Protein AF-A0A2H6GVL9-F1 (afdb_monomer_lite)

Secondary structure (DSSP, 8-state):
-HHHHHS--SEEEEEETT-HHHHHHHHHHHHHHT--EEEE-SS---HHHHHHHHHHT--EEEE-S-S--HHHHHHHHHHSEEEE-------TTHHHHHHHHHHHHHHHHHHHHHHHHHS-PPEEEGGGS-HHHHHHHHHHHHTTSEEEHHHHHHHH---HHHHHHHHHHHHHTTSEEEEEETTEEEEEE-SEEE------

Sequence (200 aa):
MAIELYGSSRRVVIVGGDDTEGLLNSQMAALQTDSPILLIKEDEIPGSVREALDRLGVREVILVPSKISDSVKDELRSLYSVEEFPVFSEGKGLFDLRILDIALGLLLGVLLSLVLRRERREKVPMNVLTSDEERVVRSIIDGGGEVGQDELYGLTGFSRPKISRLVAELVERDLIEKTQFKRTFKLKIKKEFISDGWKG

Foldseek 3Di:
DQCVVQVADQEAEEEAPPFPVLVVLSVVVCVVRVHYYDHAHQEDRDPVNVVVCVRNVYAEYAYEDYNHDVVVVVVCVVRHHYDYDDDPPVDPPPVVVVVVVVVVVVVVVVVVVVVVVVPPFAEDELVVDDPLLSQLCVLCVVVVQKDWLVVSCVRRVDDSVVSVVSLVVCVVVVQWDWDDDDPGIMIGGRHHYDHDPDPD

Radius of gyration: 42.56 Å; chains: 1; bounding box: 71×43×102 Å

Structure (mmCIF, N/CA/C/O backbone):
data_AF-A0A2H6GVL9-F1
#
_entry.id   AF-A0A2H6GVL9-F1
#
loop_
_atom_site.group_PDB
_atom_site.id
_atom_site.type_symbol
_atom_site.label_atom_id
_atom_site.label_alt_id
_atom_site.label_comp_id
_atom_site.label_asym_id
_atom_site.label_entity_id
_atom_site.label_seq_id
_atom_site.pdbx_PDB_ins_code
_atom_site.Cartn_x
_atom_site.Cartn_y
_atom_site.Cartn_z
_atom_site.occupancy
_atom_site.B_iso_or_equiv
_atom_site.auth_seq_id
_atom_site.auth_comp_id
_atom_site.auth_asym_id
_atom_site.auth_atom_id
_atom_site.pdbx_PDB_model_num
ATOM 1 N N . MET A 1 1 ? 32.359 -10.369 -40.207 1.00 54.28 1 MET A N 1
ATOM 2 C CA . MET A 1 1 ? 31.186 -10.551 -39.322 1.00 54.28 1 MET A CA 1
ATOM 3 C C . MET A 1 1 ? 29.888 -9.935 -39.855 1.00 54.28 1 MET A C 1
ATOM 5 O O . MET A 1 1 ? 29.037 -10.718 -40.230 1.00 54.28 1 MET A O 1
ATOM 9 N N . ALA A 1 2 ? 29.682 -8.611 -39.963 1.00 55.50 2 ALA A N 1
ATOM 10 C CA . ALA A 1 2 ? 28.377 -8.080 -40.431 1.00 55.50 2 ALA A CA 1
ATOM 11 C C . ALA A 1 2 ? 28.072 -8.367 -41.921 1.00 55.50 2 ALA A C 1
ATOM 13 O O . ALA A 1 2 ? 27.001 -8.859 -42.262 1.00 55.50 2 ALA A O 1
ATOM 14 N N . ILE A 1 3 ? 29.045 -8.126 -42.805 1.00 58.94 3 ILE A N 1
ATOM 15 C CA . ILE A 1 3 ? 28.902 -8.348 -44.257 1.00 58.94 3 ILE A CA 1
ATOM 16 C C . ILE A 1 3 ? 28.758 -9.844 -44.594 1.00 58.94 3 ILE A C 1
ATOM 18 O O . ILE A 1 3 ? 28.054 -10.205 -45.529 1.00 58.94 3 ILE A O 1
ATOM 22 N N . GLU A 1 4 ? 29.382 -10.719 -43.801 1.00 57.16 4 GLU A N 1
ATOM 23 C CA . GLU A 1 4 ? 29.322 -12.179 -43.981 1.00 57.16 4 GLU A CA 1
ATOM 24 C C . GLU A 1 4 ? 27.977 -12.785 -43.563 1.00 57.16 4 GLU A C 1
ATOM 26 O O . GLU A 1 4 ? 27.617 -13.843 -44.065 1.00 57.16 4 GLU A O 1
ATOM 31 N N . LEU A 1 5 ? 27.241 -12.127 -42.659 1.00 60.78 5 LEU A N 1
ATOM 32 C CA . LEU A 1 5 ? 25.948 -12.606 -42.165 1.00 60.78 5 LEU A CA 1
ATOM 33 C C . LEU A 1 5 ? 24.762 -12.074 -42.981 1.00 60.78 5 LEU A C 1
ATOM 35 O O . LEU A 1 5 ? 23.786 -12.797 -43.144 1.00 60.78 5 LEU A O 1
ATOM 39 N N . TYR A 1 6 ? 24.845 -10.844 -43.503 1.00 59.09 6 TYR A N 1
ATOM 40 C CA . TYR A 1 6 ? 23.697 -10.175 -44.134 1.00 59.09 6 TYR A CA 1
ATOM 41 C C . TYR A 1 6 ? 23.808 -10.000 -45.657 1.00 59.09 6 TYR A C 1
ATOM 43 O O . TYR A 1 6 ? 22.784 -9.827 -46.309 1.00 59.09 6 TYR A O 1
ATOM 51 N N . GLY A 1 7 ? 25.005 -10.066 -46.258 1.00 60.50 7 GLY A N 1
ATOM 52 C CA . GLY A 1 7 ? 25.212 -9.905 -47.707 1.00 60.50 7 GLY A CA 1
ATOM 53 C C . GLY A 1 7 ? 24.929 -8.485 -48.227 1.00 60.50 7 GLY A C 1
ATOM 54 O O . GLY A 1 7 ? 25.851 -7.792 -48.645 1.00 60.50 7 GLY A O 1
ATOM 55 N N . SER A 1 8 ? 23.674 -8.037 -48.161 1.00 70.06 8 SER A N 1
ATOM 56 C CA . SER A 1 8 ? 23.202 -6.680 -48.461 1.00 70.06 8 SER A CA 1
ATOM 57 C C . SER A 1 8 ? 22.079 -6.302 -47.495 1.00 70.06 8 SER A C 1
ATOM 59 O O . SER A 1 8 ? 21.172 -7.107 -47.287 1.00 70.06 8 SER A O 1
ATOM 61 N N . SER A 1 9 ? 22.085 -5.081 -46.958 1.00 78.25 9 SER A N 1
ATOM 62 C CA . SER A 1 9 ? 21.006 -4.601 -46.089 1.00 78.25 9 SER A CA 1
ATOM 63 C C . SER A 1 9 ? 20.676 -3.146 -46.381 1.00 78.25 9 SER A C 1
ATOM 65 O O . SER A 1 9 ? 21.536 -2.271 -46.319 1.00 78.25 9 SER A O 1
ATOM 67 N N . ARG A 1 10 ? 19.395 -2.875 -46.646 1.00 84.88 10 ARG A N 1
ATOM 68 C CA . ARG A 1 10 ? 18.887 -1.512 -46.862 1.00 84.88 10 ARG A CA 1
ATOM 69 C C . ARG A 1 10 ? 18.994 -0.649 -45.598 1.00 84.88 10 ARG A C 1
ATOM 71 O O . ARG A 1 10 ? 19.147 0.569 -45.713 1.00 84.88 10 ARG A O 1
ATOM 78 N N . ARG A 1 11 ? 18.894 -1.286 -44.426 1.00 91.19 11 ARG A N 1
ATOM 79 C CA . ARG A 1 11 ? 18.895 -0.663 -43.098 1.00 91.19 11 ARG A CA 1
ATOM 80 C C . ARG A 1 11 ? 20.092 -1.116 -42.279 1.00 91.19 11 ARG A C 1
ATOM 82 O O . ARG A 1 11 ? 20.539 -2.255 -42.406 1.00 91.19 11 ARG A O 1
ATOM 89 N N . VAL A 1 12 ? 20.594 -0.239 -41.423 1.00 93.81 12 VAL A N 1
ATOM 90 C CA . VAL A 1 12 ? 21.681 -0.557 -40.496 1.00 93.81 12 VAL A CA 1
ATOM 91 C C . VAL A 1 12 ? 21.438 0.108 -39.154 1.00 93.81 12 VAL A C 1
ATOM 93 O O . VAL A 1 12 ? 20.951 1.234 -39.101 1.00 93.81 12 VAL A O 1
ATOM 96 N N . VAL A 1 13 ? 21.795 -0.580 -38.078 1.00 94.38 13 VAL A N 1
ATOM 97 C CA . VAL A 1 13 ? 21.774 -0.026 -36.727 1.00 94.38 13 VAL A CA 1
ATOM 98 C C . VAL A 1 13 ? 23.158 0.526 -36.411 1.00 94.38 13 VAL A C 1
ATOM 100 O O . VAL A 1 13 ? 24.149 -0.198 -36.511 1.00 94.38 13 VAL A O 1
ATOM 103 N N . ILE A 1 14 ? 23.238 1.802 -36.038 1.00 94.56 14 ILE A N 1
ATOM 104 C CA . ILE A 1 14 ? 24.491 2.462 -35.658 1.00 94.56 14 ILE A CA 1
ATOM 105 C C . ILE A 1 14 ? 24.462 2.807 -34.175 1.00 94.56 14 ILE A C 1
ATOM 107 O O . ILE A 1 14 ? 23.474 3.335 -33.659 1.00 94.56 14 ILE A O 1
ATOM 111 N N . VAL A 1 15 ? 25.576 2.519 -33.506 1.00 94.38 15 VAL A N 1
ATOM 112 C CA . VAL A 1 15 ? 25.780 2.799 -32.086 1.00 94.38 15 VAL A CA 1
ATOM 113 C C . VAL A 1 15 ? 27.243 3.155 -31.810 1.00 94.38 15 VAL A C 1
ATOM 115 O O . VAL A 1 15 ? 28.150 2.680 -32.501 1.00 94.38 15 VAL A O 1
ATOM 118 N N . GLY A 1 16 ? 27.482 4.000 -30.807 1.00 93.62 16 GLY A N 1
ATOM 119 C CA . GLY A 1 16 ? 28.827 4.278 -30.306 1.00 93.62 16 GLY A CA 1
ATOM 120 C C . GLY A 1 16 ? 29.463 3.024 -29.697 1.00 93.62 16 GLY A C 1
ATOM 121 O O . GLY A 1 16 ? 28.879 2.386 -28.826 1.00 93.62 16 GLY A O 1
ATOM 122 N N . GLY A 1 17 ? 30.667 2.664 -30.145 1.00 89.06 17 GLY A N 1
ATOM 123 C CA . GLY A 1 17 ? 31.373 1.454 -29.709 1.00 89.06 17 GLY A CA 1
ATOM 124 C C . GLY A 1 17 ? 31.781 1.457 -28.232 1.00 89.06 17 GLY A C 1
ATOM 125 O O . GLY A 1 17 ? 31.928 0.387 -27.647 1.00 89.06 17 GLY A O 1
ATOM 126 N N . ASP A 1 18 ? 31.907 2.642 -27.630 1.00 87.62 18 ASP A N 1
ATOM 127 C CA . ASP A 1 18 ? 32.292 2.829 -26.225 1.00 87.62 18 ASP A CA 1
ATOM 128 C C . ASP A 1 18 ? 31.082 2.955 -25.275 1.00 87.62 18 ASP A C 1
ATOM 130 O O . ASP A 1 18 ? 31.251 3.161 -24.069 1.00 87.62 18 ASP A O 1
ATOM 134 N N . ASP A 1 19 ? 29.852 2.837 -25.791 1.00 88.69 19 ASP A N 1
ATOM 135 C CA . ASP A 1 19 ? 28.624 2.938 -25.004 1.00 88.69 19 ASP A CA 1
ATOM 136 C C . ASP A 1 19 ? 27.934 1.579 -24.821 1.00 88.69 19 ASP A C 1
ATOM 138 O O . ASP A 1 19 ? 27.268 1.050 -25.714 1.00 88.69 19 ASP A O 1
ATOM 142 N N . THR A 1 20 ? 28.078 1.010 -23.624 1.00 86.75 20 THR A N 1
ATOM 143 C CA . THR A 1 20 ? 27.531 -0.307 -23.279 1.00 86.75 20 THR A CA 1
ATOM 144 C C . THR A 1 20 ? 26.004 -0.329 -23.229 1.00 86.75 20 THR A C 1
ATOM 146 O O . THR A 1 20 ? 25.404 -1.334 -23.616 1.00 86.75 20 THR A O 1
ATOM 149 N N . GLU A 1 21 ? 25.368 0.757 -22.781 1.00 86.81 21 GLU A N 1
ATOM 150 C CA . GLU A 1 21 ? 23.906 0.870 -22.717 1.00 86.81 21 GLU A CA 1
ATOM 151 C C . GLU A 1 21 ? 23.324 0.989 -24.128 1.00 86.81 21 GLU A C 1
ATOM 153 O O . GLU A 1 21 ? 22.427 0.227 -24.504 1.00 86.81 21 GLU A O 1
ATOM 158 N N . GLY A 1 22 ? 23.912 1.865 -24.947 1.00 89.00 22 GLY A N 1
ATOM 159 C CA . GLY A 1 22 ? 23.609 1.964 -26.368 1.00 89.00 22 GLY A CA 1
ATOM 160 C C . GLY A 1 22 ? 23.757 0.620 -27.079 1.00 89.00 22 GLY A C 1
ATOM 161 O O . GLY A 1 22 ? 22.866 0.217 -27.828 1.00 89.00 22 GLY A O 1
ATOM 162 N N . LEU A 1 23 ? 24.842 -0.124 -26.831 1.00 90.25 23 LEU A N 1
ATOM 163 C CA . LEU A 1 23 ? 25.076 -1.416 -27.482 1.00 90.25 23 LEU A CA 1
ATOM 164 C C . LEU A 1 23 ? 24.000 -2.449 -27.118 1.00 90.25 23 LEU A C 1
ATOM 166 O O . LEU A 1 23 ? 23.546 -3.196 -27.989 1.00 90.25 23 LEU A O 1
ATOM 170 N N . LEU A 1 24 ? 23.553 -2.490 -25.862 1.00 89.25 24 LEU A N 1
ATOM 171 C CA . LEU A 1 24 ? 22.464 -3.377 -25.449 1.00 89.25 24 LEU A CA 1
ATOM 172 C C . LEU A 1 24 ? 21.151 -3.022 -26.161 1.00 89.25 24 LEU A C 1
ATOM 174 O O . LEU A 1 24 ? 20.499 -3.900 -26.727 1.00 89.25 24 LEU A O 1
ATOM 178 N N . ASN A 1 25 ? 20.811 -1.734 -26.213 1.00 88.62 25 ASN A N 1
ATOM 179 C CA . ASN A 1 25 ? 19.628 -1.254 -26.929 1.00 88.62 25 ASN A CA 1
ATOM 180 C C . ASN A 1 25 ? 19.720 -1.537 -28.439 1.00 88.62 25 ASN A C 1
ATOM 182 O O . ASN A 1 25 ? 18.726 -1.895 -29.073 1.00 88.62 25 ASN A O 1
ATOM 186 N N . SER A 1 26 ? 20.926 -1.466 -29.010 1.00 91.12 26 SER A N 1
ATOM 187 C CA . SER A 1 26 ? 21.166 -1.736 -30.429 1.00 91.12 26 SER A CA 1
ATOM 188 C C . SER A 1 26 ? 20.911 -3.188 -30.824 1.00 91.12 26 SER A C 1
ATOM 190 O O . SER A 1 26 ? 20.450 -3.443 -31.933 1.00 91.12 26 SER A O 1
ATOM 192 N N . GLN A 1 27 ? 21.120 -4.139 -29.908 1.00 90.00 27 GLN A N 1
ATOM 193 C CA . GLN A 1 27 ? 20.788 -5.545 -30.147 1.00 90.00 27 GLN A CA 1
ATOM 194 C C . GLN A 1 27 ? 19.281 -5.730 -30.319 1.00 90.00 27 GLN A C 1
ATOM 196 O O . GLN A 1 27 ? 18.847 -6.422 -31.237 1.00 90.00 27 GLN A O 1
ATOM 201 N N . MET A 1 28 ? 18.477 -5.069 -29.482 1.00 88.88 28 MET A N 1
ATOM 202 C CA . MET A 1 28 ? 17.021 -5.099 -29.617 1.00 88.88 28 MET A CA 1
ATOM 203 C C . MET A 1 28 ? 16.575 -4.468 -30.941 1.00 88.88 28 MET A C 1
ATOM 205 O O . MET A 1 28 ? 15.779 -5.073 -31.659 1.00 88.88 28 MET A O 1
ATOM 209 N N . ALA A 1 29 ? 17.129 -3.305 -31.299 1.00 89.19 29 ALA A N 1
ATOM 210 C CA . ALA A 1 29 ? 16.833 -2.634 -32.564 1.00 89.19 29 ALA A CA 1
ATOM 211 C C . ALA A 1 29 ? 17.181 -3.509 -33.779 1.00 89.19 29 ALA A C 1
ATOM 213 O O . ALA A 1 29 ? 16.377 -3.647 -34.701 1.00 89.19 29 ALA A O 1
ATOM 214 N N . ALA A 1 30 ? 18.350 -4.151 -33.758 1.00 91.25 30 ALA A N 1
ATOM 215 C CA . ALA A 1 30 ? 18.815 -5.034 -34.821 1.00 91.25 30 ALA A CA 1
ATOM 216 C C . ALA A 1 30 ? 17.914 -6.257 -34.996 1.00 91.25 30 ALA A C 1
ATOM 218 O O . ALA A 1 30 ? 17.553 -6.587 -36.121 1.00 91.25 30 ALA A O 1
ATOM 219 N N . LEU A 1 31 ? 17.492 -6.885 -33.893 1.00 88.62 31 LEU A N 1
ATOM 220 C CA . LEU A 1 31 ? 16.565 -8.018 -33.923 1.00 88.62 31 LEU A CA 1
ATOM 221 C C . LEU A 1 31 ? 15.179 -7.622 -34.447 1.00 88.62 31 LEU A C 1
ATOM 223 O O . LEU A 1 31 ? 14.573 -8.372 -35.205 1.00 88.62 31 LEU A O 1
ATOM 227 N N . GLN A 1 32 ? 14.670 -6.450 -34.058 1.00 87.88 32 GLN A N 1
ATOM 228 C CA . GLN A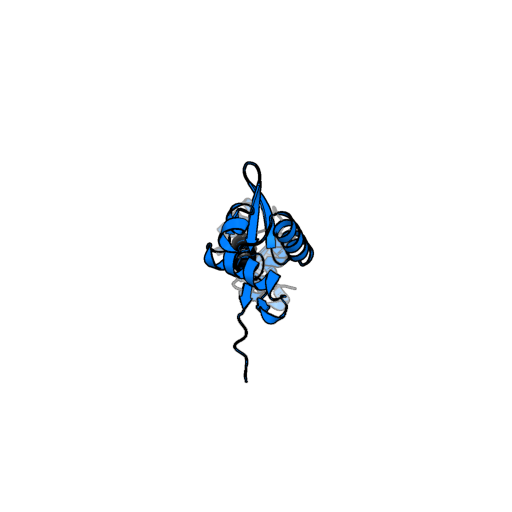 1 32 ? 13.352 -5.975 -34.497 1.00 87.88 32 GLN A CA 1
ATOM 229 C C . GLN A 1 32 ? 13.323 -5.574 -35.971 1.00 87.88 32 GLN A C 1
ATOM 231 O O . GLN A 1 32 ? 12.292 -5.698 -36.631 1.00 87.88 32 GLN A O 1
ATOM 236 N N . THR A 1 33 ? 14.440 -5.059 -36.480 1.00 87.62 33 THR A N 1
ATOM 237 C CA . THR A 1 33 ? 14.524 -4.507 -37.837 1.00 87.62 33 THR A CA 1
ATOM 238 C C . THR A 1 33 ? 15.270 -5.403 -38.817 1.00 87.62 33 THR A C 1
ATOM 240 O O . THR A 1 33 ? 15.393 -5.029 -39.987 1.00 87.62 33 THR A O 1
ATOM 243 N N . ASP A 1 34 ? 15.722 -6.573 -38.356 1.00 89.06 34 ASP A N 1
ATOM 244 C CA . ASP A 1 34 ? 16.532 -7.539 -39.104 1.00 89.06 34 ASP A CA 1
ATOM 245 C C . ASP A 1 34 ? 17.701 -6.851 -39.822 1.00 89.06 34 ASP A C 1
ATOM 247 O O . ASP A 1 34 ? 17.834 -6.877 -41.044 1.00 89.06 34 ASP A O 1
ATOM 251 N N . SER A 1 35 ? 18.475 -6.082 -39.054 1.00 90.62 35 SER A N 1
ATOM 252 C CA . SER A 1 35 ? 19.488 -5.167 -39.585 1.00 90.62 35 SER A CA 1
ATOM 253 C C . SER A 1 35 ?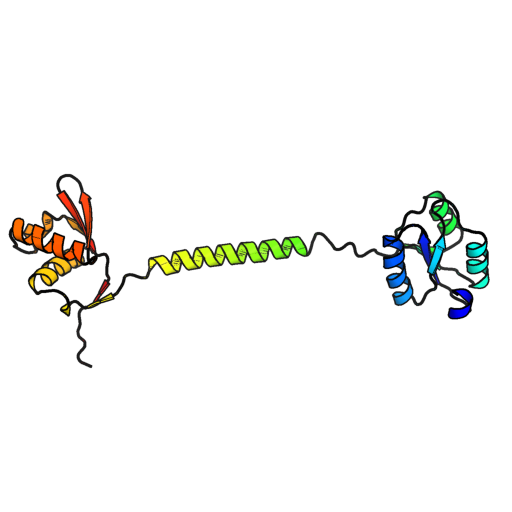 20.844 -5.369 -38.902 1.00 90.62 35 SER A C 1
ATOM 255 O O . SER A 1 35 ? 20.896 -5.577 -37.688 1.00 90.62 35 SER A O 1
ATOM 257 N N . PRO A 1 36 ? 21.966 -5.278 -39.642 1.00 92.12 36 PRO A N 1
ATOM 258 C CA . PRO A 1 36 ? 23.300 -5.373 -39.063 1.00 92.12 36 PRO A CA 1
ATOM 259 C C . PRO A 1 36 ? 23.587 -4.213 -38.104 1.00 92.12 36 PRO A C 1
ATOM 261 O O . PRO A 1 36 ? 23.106 -3.098 -38.300 1.00 92.12 36 PRO A O 1
ATOM 264 N N . ILE A 1 37 ? 24.429 -4.474 -37.100 1.00 92.62 37 ILE A N 1
ATOM 265 C CA . ILE A 1 37 ? 24.936 -3.460 -36.167 1.00 92.62 37 ILE A CA 1
ATOM 266 C C . ILE A 1 37 ? 26.328 -3.023 -36.623 1.00 92.62 37 ILE A C 1
ATOM 268 O O . ILE A 1 37 ? 27.205 -3.868 -36.831 1.00 92.62 37 ILE A O 1
ATOM 272 N N . LEU A 1 38 ? 26.543 -1.714 -36.745 1.00 93.56 38 LEU A N 1
ATOM 273 C CA . LEU A 1 38 ? 27.850 -1.108 -36.980 1.00 93.56 38 LEU A CA 1
ATOM 274 C C . LEU A 1 38 ? 28.233 -0.200 -35.810 1.00 93.56 38 LEU A C 1
ATOM 276 O O . LEU 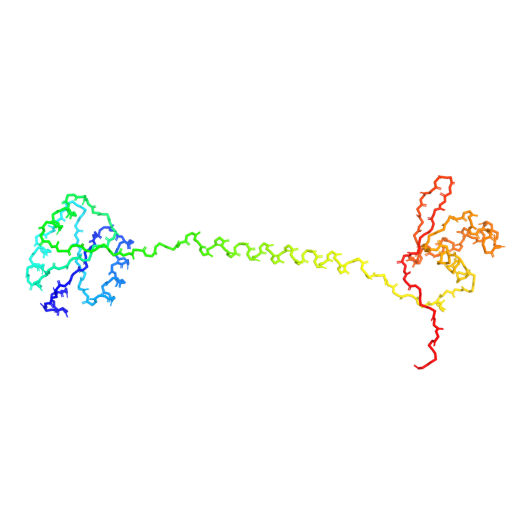A 1 38 ? 27.426 0.585 -35.313 1.00 93.56 38 LEU A O 1
ATOM 280 N N . LEU A 1 39 ? 29.492 -0.316 -35.391 1.00 93.31 39 LEU A N 1
ATOM 281 C CA . LEU A 1 39 ? 30.054 0.438 -34.275 1.00 93.31 39 LEU A CA 1
ATOM 282 C C . LEU A 1 39 ? 30.860 1.619 -34.805 1.00 93.31 39 LEU A C 1
ATOM 284 O O . LEU A 1 39 ? 31.784 1.426 -35.596 1.00 93.31 39 LEU A O 1
ATOM 288 N N . ILE A 1 40 ? 30.537 2.822 -34.345 1.00 94.44 40 ILE A N 1
ATOM 289 C CA . ILE A 1 40 ? 31.290 4.047 -34.649 1.00 94.44 40 ILE A CA 1
ATOM 290 C C . ILE A 1 40 ? 31.971 4.588 -33.394 1.00 94.44 40 ILE A C 1
ATOM 292 O O . ILE A 1 40 ? 31.681 4.140 -32.287 1.00 94.44 40 ILE A O 1
ATOM 296 N N . LYS A 1 41 ? 32.895 5.534 -33.555 1.00 92.50 41 LYS A N 1
ATOM 297 C CA . LYS A 1 41 ? 33.467 6.258 -32.416 1.00 92.50 41 LYS A CA 1
ATOM 298 C C . LYS A 1 41 ? 32.623 7.493 -32.111 1.00 92.50 41 LYS A C 1
ATOM 300 O O . LYS A 1 41 ? 31.797 7.894 -32.927 1.00 92.50 41 LYS A O 1
ATOM 305 N N . GLU A 1 42 ? 32.863 8.097 -30.952 1.00 91.75 42 GLU A N 1
ATOM 306 C CA . GLU A 1 42 ? 32.158 9.306 -30.513 1.00 91.75 42 GLU A CA 1
ATOM 307 C C . GLU A 1 42 ? 32.288 10.453 -31.533 1.00 91.75 42 GLU A C 1
ATOM 309 O O . GLU A 1 42 ? 31.286 11.060 -31.909 1.00 91.75 42 GLU A O 1
ATOM 314 N N . ASP A 1 43 ? 33.497 10.680 -32.053 1.00 91.56 43 ASP A N 1
ATOM 315 C CA . ASP A 1 43 ? 33.815 11.836 -32.908 1.00 91.56 43 ASP A CA 1
ATOM 316 C C . ASP A 1 43 ? 34.072 11.491 -34.383 1.00 91.56 43 ASP A C 1
ATOM 318 O O . ASP A 1 43 ? 34.274 12.387 -35.202 1.00 91.56 43 ASP A O 1
ATOM 322 N N . GLU A 1 44 ? 34.080 10.207 -34.756 1.00 91.38 44 GLU A N 1
ATOM 323 C CA . GLU A 1 44 ? 34.340 9.804 -36.140 1.00 91.38 44 GLU A CA 1
ATOM 324 C C . GLU A 1 44 ? 33.641 8.503 -36.545 1.00 91.38 44 GLU A C 1
ATOM 326 O O . GLU A 1 44 ? 33.522 7.545 -35.776 1.00 91.38 44 GLU A O 1
ATOM 331 N N . ILE A 1 45 ? 33.267 8.428 -37.824 1.00 92.19 45 ILE A N 1
ATOM 332 C CA . ILE A 1 45 ? 32.907 7.174 -38.487 1.00 92.19 45 ILE A CA 1
ATOM 333 C C . ILE A 1 45 ? 34.212 6.526 -38.983 1.00 92.19 45 ILE A C 1
ATOM 335 O O . ILE A 1 45 ? 34.892 7.115 -39.826 1.00 92.19 45 ILE A O 1
ATOM 339 N N . PRO A 1 46 ? 34.610 5.331 -38.513 1.00 93.69 46 PRO A N 1
ATOM 340 C CA . PRO A 1 46 ? 35.816 4.671 -39.008 1.00 93.69 46 PRO A CA 1
ATOM 341 C C . PRO A 1 46 ? 35.734 4.354 -40.510 1.00 93.69 46 PRO A C 1
ATOM 343 O O . PRO A 1 46 ? 34.665 4.037 -41.034 1.00 93.69 46 PRO A O 1
ATOM 346 N N . GLY A 1 47 ? 36.870 4.374 -41.216 1.00 91.38 47 GLY A N 1
ATOM 347 C CA . GLY A 1 47 ? 36.917 4.057 -42.654 1.00 91.38 47 GLY A CA 1
ATOM 348 C C . GLY A 1 47 ? 36.351 2.671 -42.997 1.00 91.38 47 GLY A C 1
ATOM 349 O O . GLY A 1 47 ? 35.649 2.524 -43.993 1.00 91.38 47 GLY A O 1
ATOM 350 N N . SER A 1 48 ? 36.557 1.687 -42.117 1.00 89.62 48 SER A N 1
ATOM 351 C CA . SER A 1 48 ? 35.984 0.339 -42.241 1.00 89.62 48 SER A CA 1
ATOM 352 C C . SER A 1 48 ? 34.454 0.322 -42.180 1.00 89.62 48 SER A C 1
ATOM 354 O O . SER A 1 48 ? 33.819 -0.493 -42.845 1.00 89.62 48 SER A O 1
ATOM 356 N N . VAL A 1 49 ? 33.849 1.228 -41.408 1.00 91.88 49 VAL A N 1
ATOM 357 C CA . VAL A 1 49 ? 32.391 1.373 -41.320 1.00 91.88 49 VAL A CA 1
ATOM 358 C C . VAL A 1 49 ? 31.853 2.029 -42.584 1.00 91.88 49 VAL A C 1
ATOM 360 O O . VAL A 1 49 ? 30.848 1.566 -43.111 1.00 91.88 49 VAL A O 1
ATOM 363 N N . ARG A 1 50 ? 32.541 3.044 -43.126 1.00 90.88 50 ARG A N 1
ATOM 364 C CA . ARG A 1 50 ? 32.154 3.664 -44.406 1.00 90.88 50 ARG A CA 1
ATOM 365 C C . ARG A 1 50 ? 32.163 2.656 -45.553 1.00 90.88 50 ARG A C 1
ATOM 367 O O . ARG A 1 50 ? 31.200 2.591 -46.308 1.00 90.88 50 ARG A O 1
ATOM 374 N N . GLU A 1 51 ? 33.207 1.833 -45.638 1.00 90.50 51 GLU A N 1
ATOM 375 C CA . GLU A 1 51 ? 33.274 0.749 -46.625 1.00 90.50 51 GLU A CA 1
ATOM 376 C C . GLU A 1 51 ? 32.133 -0.261 -46.424 1.00 90.50 51 GLU A C 1
ATOM 378 O O . GLU A 1 51 ? 31.509 -0.699 -47.387 1.00 90.50 51 GLU A O 1
ATOM 383 N N . ALA A 1 52 ? 31.816 -0.609 -45.173 1.00 88.75 52 ALA A N 1
ATOM 384 C CA . ALA A 1 52 ? 30.708 -1.509 -44.877 1.00 88.75 52 ALA A CA 1
ATOM 385 C C . ALA A 1 52 ? 29.347 -0.922 -45.286 1.00 88.75 52 ALA A C 1
ATOM 387 O O . ALA A 1 52 ? 28.533 -1.651 -45.845 1.00 88.75 52 ALA A O 1
ATOM 388 N N . LEU A 1 53 ? 29.105 0.372 -45.049 1.00 90.44 53 LEU A N 1
ATOM 389 C CA . LEU A 1 53 ? 27.872 1.060 -45.452 1.00 90.44 53 LEU A CA 1
ATOM 390 C C . LEU A 1 53 ? 27.681 1.038 -46.975 1.00 90.44 53 LEU A C 1
ATOM 392 O O . LEU A 1 53 ? 26.590 0.712 -47.448 1.00 90.44 53 LEU A O 1
ATOM 396 N N . ASP A 1 54 ? 28.750 1.318 -47.724 1.00 88.88 54 ASP A N 1
ATOM 397 C CA . ASP A 1 54 ? 28.745 1.295 -49.189 1.00 88.88 54 ASP A CA 1
ATOM 398 C C . ASP A 1 54 ? 28.499 -0.123 -49.725 1.00 88.88 54 ASP A C 1
ATOM 400 O O . ASP A 1 54 ? 27.571 -0.360 -50.500 1.00 88.88 54 ASP A O 1
ATOM 404 N N . ARG A 1 55 ? 29.246 -1.112 -49.215 1.00 88.25 55 ARG A N 1
ATOM 405 C CA . ARG A 1 55 ? 29.112 -2.520 -49.623 1.00 88.25 55 ARG A CA 1
ATOM 406 C C . ARG A 1 55 ? 27.746 -3.119 -49.304 1.00 88.25 55 ARG A C 1
ATOM 408 O O . ARG A 1 55 ? 27.282 -3.983 -50.043 1.00 88.25 55 ARG A O 1
ATOM 415 N N . LEU A 1 56 ? 27.119 -2.696 -48.208 1.00 87.75 56 LEU A N 1
ATOM 416 C CA . LEU A 1 56 ? 25.789 -3.158 -47.811 1.00 87.75 56 LEU A CA 1
ATOM 417 C C . LEU A 1 56 ? 24.662 -2.472 -48.599 1.00 87.75 56 LEU A C 1
ATOM 419 O O . LEU A 1 56 ? 23.546 -2.995 -48.601 1.00 87.75 56 LEU A O 1
ATOM 423 N N . GLY A 1 57 ? 24.938 -1.352 -49.281 1.00 87.69 57 GLY A N 1
ATOM 424 C CA . GLY A 1 57 ? 23.944 -0.589 -50.039 1.00 87.69 57 GLY A CA 1
ATOM 425 C C . GLY A 1 57 ? 22.919 0.122 -49.150 1.00 87.69 57 GLY A C 1
ATOM 426 O O . GLY A 1 57 ? 21.734 0.189 -49.497 1.00 87.69 57 GLY A O 1
ATOM 427 N N . VAL A 1 58 ? 23.361 0.612 -47.990 1.00 91.31 58 VAL A N 1
ATOM 428 C CA . VAL A 1 58 ? 22.500 1.217 -46.965 1.00 91.31 58 VAL A CA 1
ATOM 429 C C . VAL A 1 58 ? 21.835 2.495 -47.482 1.00 91.31 58 VAL A C 1
ATOM 431 O O . VAL A 1 58 ? 22.465 3.335 -48.118 1.00 91.31 58 VAL A O 1
ATOM 434 N N . ARG A 1 59 ? 20.546 2.666 -47.173 1.00 89.06 59 ARG A N 1
ATOM 435 C CA . ARG A 1 59 ? 19.782 3.904 -47.438 1.00 89.06 59 ARG A CA 1
ATOM 436 C C . ARG A 1 59 ? 19.200 4.528 -46.175 1.00 89.06 59 ARG A C 1
ATOM 438 O O . ARG A 1 59 ? 18.898 5.719 -46.150 1.00 89.06 59 ARG A O 1
ATOM 445 N N . GLU A 1 60 ? 19.027 3.706 -45.152 1.00 92.50 60 GLU A N 1
ATOM 446 C CA . GLU A 1 60 ? 18.341 4.040 -43.914 1.00 92.50 60 GLU A CA 1
ATOM 447 C C . GLU A 1 60 ? 19.228 3.643 -42.732 1.00 92.50 60 GLU A C 1
ATOM 449 O O . GLU A 1 60 ? 19.761 2.532 -42.677 1.00 92.50 60 GLU A O 1
ATOM 454 N N . VAL A 1 61 ? 19.394 4.565 -41.792 1.00 94.38 61 VAL A N 1
ATOM 455 C CA . VAL A 1 61 ? 20.217 4.390 -40.597 1.00 94.38 61 VAL A CA 1
ATOM 456 C C . VAL A 1 61 ? 19.310 4.475 -39.382 1.00 94.38 61 VAL A C 1
ATOM 458 O O . VAL A 1 61 ? 18.636 5.477 -39.176 1.00 94.38 61 VAL A O 1
ATOM 461 N N . ILE A 1 62 ? 19.324 3.433 -38.562 1.00 93.75 62 ILE A N 1
ATOM 462 C CA . ILE A 1 62 ? 18.668 3.410 -37.261 1.00 93.75 62 ILE A CA 1
ATOM 463 C C . ILE A 1 62 ? 19.716 3.823 -36.234 1.00 93.75 62 ILE A C 1
ATOM 465 O O . ILE A 1 62 ? 20.636 3.062 -35.925 1.00 93.75 62 ILE A O 1
ATOM 469 N N . LEU A 1 63 ? 19.606 5.050 -35.738 1.00 93.38 63 LEU A N 1
ATOM 470 C CA . LEU A 1 63 ? 20.516 5.593 -34.744 1.00 93.38 63 LEU A CA 1
ATOM 471 C C . LEU A 1 63 ? 20.008 5.247 -33.348 1.00 93.38 63 LEU A C 1
ATOM 473 O O . LEU A 1 63 ? 18.938 5.688 -32.928 1.00 93.38 63 LEU A O 1
ATOM 477 N N . VAL A 1 64 ? 20.792 4.464 -32.615 1.00 91.69 64 VAL A N 1
ATOM 478 C CA . VAL A 1 64 ? 20.487 4.139 -31.222 1.00 91.69 64 VAL A CA 1
ATOM 479 C C . VAL A 1 64 ? 21.082 5.226 -30.331 1.00 91.69 64 VAL A C 1
ATOM 481 O O . VAL A 1 64 ? 22.262 5.559 -30.509 1.00 91.69 64 VAL A O 1
ATOM 484 N N . PRO A 1 65 ? 20.311 5.779 -29.372 1.00 86.88 65 PRO A N 1
ATOM 485 C CA . PRO A 1 65 ? 20.830 6.747 -28.416 1.00 86.88 65 PRO A CA 1
ATOM 486 C C . PRO A 1 65 ? 22.096 6.216 -27.750 1.00 86.88 65 PRO A C 1
ATOM 488 O O . PRO A 1 65 ? 22.071 5.186 -27.081 1.00 86.88 65 PRO A O 1
ATOM 491 N N . SER A 1 66 ? 23.209 6.897 -28.016 1.00 87.00 66 SER A N 1
ATOM 492 C CA . SER A 1 66 ? 24.530 6.533 -27.522 1.00 87.00 66 SER A CA 1
ATOM 493 C C . SER A 1 66 ? 25.482 7.728 -27.529 1.00 87.00 66 SER A C 1
ATOM 495 O O . SER A 1 66 ? 25.140 8.800 -28.041 1.00 87.00 66 SER A O 1
ATOM 497 N N . LYS A 1 67 ? 26.667 7.563 -26.929 1.00 86.62 67 LYS A N 1
ATOM 498 C CA . LYS A 1 67 ? 27.720 8.594 -26.867 1.00 86.62 67 LYS A CA 1
ATOM 499 C C . LYS A 1 67 ? 28.337 8.847 -28.246 1.00 86.62 67 LYS A C 1
ATOM 501 O O . LYS A 1 67 ? 29.361 8.272 -28.603 1.00 86.62 67 LYS A O 1
ATOM 506 N N . ILE A 1 68 ? 27.662 9.680 -29.029 1.00 89.75 68 ILE A N 1
ATOM 507 C CA . ILE A 1 68 ? 28.079 10.130 -30.356 1.00 89.75 68 ILE A CA 1
ATOM 508 C C . ILE A 1 68 ? 27.934 11.653 -30.401 1.00 89.75 68 ILE A C 1
ATOM 510 O O . ILE A 1 68 ? 26.893 12.195 -30.007 1.00 89.75 68 ILE A O 1
ATOM 514 N N . SER A 1 69 ? 28.971 12.327 -30.892 1.00 92.12 69 SER A N 1
ATOM 515 C CA . SER A 1 69 ? 29.006 13.771 -31.119 1.00 92.12 69 SER A CA 1
ATOM 516 C C . SER A 1 69 ? 27.963 14.217 -32.145 1.00 92.12 69 SER A C 1
ATOM 518 O O . SER A 1 69 ? 27.570 13.476 -33.051 1.00 92.12 69 SER A O 1
ATOM 520 N N . ASP A 1 70 ? 27.505 15.461 -32.029 1.00 91.31 70 ASP A N 1
ATOM 521 C CA . ASP A 1 70 ? 26.484 15.987 -32.937 1.00 91.31 70 ASP A CA 1
ATOM 522 C C . ASP A 1 70 ? 27.005 16.151 -34.374 1.00 91.31 70 ASP A C 1
ATOM 524 O O . ASP A 1 70 ? 26.253 15.930 -35.319 1.00 91.31 70 ASP A O 1
ATOM 528 N N . SER A 1 71 ? 28.309 16.394 -34.559 1.00 91.00 71 SER A N 1
ATOM 529 C CA . SER A 1 71 ? 28.945 16.434 -35.884 1.00 91.00 71 SER A CA 1
ATOM 530 C C . SER A 1 71 ? 28.798 15.117 -36.646 1.00 91.00 71 SER A C 1
ATOM 532 O O . SER A 1 71 ? 28.499 15.130 -37.839 1.00 91.00 71 SER A O 1
ATOM 534 N N . VAL A 1 72 ? 28.958 13.977 -35.969 1.00 92.19 72 VAL A N 1
ATOM 535 C CA . VAL A 1 72 ? 28.789 12.653 -36.589 1.00 92.19 72 VAL A CA 1
ATOM 536 C C . VAL A 1 72 ? 27.317 12.369 -36.894 1.00 92.19 72 VAL A C 1
ATOM 538 O O . VAL A 1 72 ? 26.999 11.803 -37.942 1.00 92.19 72 VAL A O 1
ATOM 541 N N . LYS A 1 73 ? 26.393 12.787 -36.019 1.00 91.38 73 LYS A N 1
ATOM 542 C CA . LYS A 1 73 ? 24.948 12.660 -36.282 1.00 91.38 73 LYS A CA 1
ATOM 543 C C . LYS A 1 73 ? 24.536 13.469 -37.507 1.00 91.38 73 LYS A C 1
ATOM 545 O O . LYS A 1 73 ? 23.756 12.980 -38.323 1.00 91.38 73 LYS A O 1
ATOM 550 N N . ASP A 1 74 ? 25.072 14.674 -37.650 1.00 92.75 74 ASP A N 1
ATOM 551 C CA . ASP A 1 74 ? 24.794 15.544 -38.788 1.00 92.75 74 ASP A CA 1
ATOM 552 C C . ASP A 1 74 ? 25.414 14.997 -40.086 1.00 92.75 74 ASP A C 1
ATOM 554 O O . ASP A 1 74 ? 24.744 15.001 -41.122 1.00 92.75 74 ASP A O 1
ATOM 558 N N . GLU A 1 75 ? 26.629 14.423 -40.034 1.00 92.25 75 GLU A N 1
ATOM 559 C CA . GLU A 1 75 ? 27.229 13.685 -41.162 1.00 92.25 75 GLU A CA 1
ATOM 560 C C . GLU A 1 75 ? 26.290 12.556 -41.623 1.00 92.25 75 GLU A C 1
ATOM 562 O O . GLU A 1 75 ? 25.936 12.488 -42.803 1.00 92.25 75 GLU A O 1
ATOM 567 N N . LEU A 1 76 ? 25.794 11.726 -40.696 1.00 91.19 76 LEU A N 1
ATOM 568 C CA . LEU A 1 76 ? 24.865 10.631 -41.004 1.00 91.19 76 LEU A CA 1
ATOM 569 C C . LEU A 1 76 ? 23.533 11.125 -41.585 1.00 91.19 76 LEU A C 1
ATOM 571 O O . LEU A 1 76 ? 23.053 10.552 -42.562 1.00 91.19 76 LEU A O 1
ATOM 575 N N . ARG A 1 77 ? 22.956 12.196 -41.028 1.00 92.50 77 ARG A N 1
ATOM 576 C CA . ARG A 1 77 ? 21.692 12.795 -41.501 1.00 92.50 77 ARG A CA 1
ATOM 577 C C . ARG A 1 77 ? 21.813 13.430 -42.886 1.00 92.50 77 ARG A C 1
ATOM 579 O O . ARG A 1 77 ? 20.818 13.514 -43.599 1.00 92.50 77 ARG A O 1
ATOM 586 N N . SER A 1 78 ? 23.009 13.880 -43.271 1.00 92.00 78 SER A N 1
ATOM 587 C CA . SER A 1 78 ? 23.250 14.456 -44.600 1.00 92.00 78 SER A CA 1
ATOM 588 C C . SER A 1 78 ? 23.336 13.399 -45.708 1.00 92.00 78 SER A C 1
ATOM 590 O O . SER A 1 78 ? 23.004 13.686 -46.859 1.00 92.00 78 SER A O 1
ATOM 592 N N . LEU A 1 79 ? 23.768 12.182 -45.361 1.00 88.25 79 LEU A N 1
ATOM 593 C CA . LEU A 1 79 ? 24.035 11.100 -46.311 1.00 88.25 79 LEU A CA 1
ATOM 594 C C . LEU A 1 79 ? 22.926 10.038 -46.351 1.00 88.25 79 LEU A C 1
ATOM 596 O O . LEU A 1 79 ? 22.729 9.405 -47.388 1.00 88.25 79 LEU A O 1
ATOM 600 N N . TYR A 1 80 ? 22.198 9.843 -45.248 1.00 92.44 80 TYR A N 1
ATOM 601 C CA . TYR A 1 80 ? 21.228 8.759 -45.078 1.00 92.44 80 TYR A CA 1
ATOM 602 C C . TYR A 1 80 ? 19.926 9.245 -44.434 1.00 92.44 80 TYR A C 1
ATOM 604 O O . TYR A 1 80 ? 19.889 10.254 -43.732 1.00 92.44 80 TYR A O 1
ATOM 612 N N . SER A 1 81 ? 18.846 8.481 -44.622 1.00 92.88 81 SER A N 1
ATOM 613 C CA . SER A 1 81 ? 17.612 8.687 -43.860 1.00 92.88 81 SER A CA 1
ATOM 614 C C . SER A 1 81 ? 17.798 8.135 -42.448 1.00 92.88 81 SER A C 1
ATOM 616 O O . SER A 1 81 ? 17.813 6.917 -42.268 1.00 92.88 81 SER A O 1
ATOM 618 N N . VAL A 1 82 ? 17.970 9.016 -41.461 1.00 92.50 82 VAL A N 1
ATOM 619 C CA . VAL A 1 82 ? 18.215 8.630 -40.064 1.00 92.50 82 VAL A CA 1
ATOM 620 C C . VAL A 1 82 ? 16.904 8.573 -39.277 1.00 92.50 82 VAL A C 1
ATOM 622 O O . VAL A 1 82 ? 16.183 9.565 -39.198 1.00 92.50 82 VAL A O 1
ATOM 625 N N . GLU A 1 83 ? 16.628 7.425 -38.665 1.00 91.81 83 GLU A N 1
ATOM 626 C CA . GLU A 1 83 ? 15.545 7.204 -37.705 1.00 91.81 83 GLU A CA 1
ATOM 627 C C . GLU A 1 83 ? 16.150 6.955 -36.318 1.00 91.81 83 GLU A C 1
ATOM 629 O O . GLU A 1 83 ? 17.055 6.136 -36.168 1.00 91.81 83 GLU A O 1
ATOM 634 N N . GLU A 1 84 ? 15.678 7.663 -35.292 1.00 89.69 84 GLU A N 1
ATOM 635 C CA . GLU A 1 84 ? 16.143 7.446 -33.918 1.00 89.69 84 GLU A CA 1
ATOM 636 C C . GLU A 1 84 ? 15.355 6.307 -33.265 1.00 89.69 84 GLU A C 1
ATOM 638 O O . GLU A 1 84 ? 14.123 6.316 -33.247 1.00 89.69 84 GLU A O 1
ATOM 643 N N . PHE A 1 85 ? 16.064 5.319 -32.715 1.00 87.06 85 PHE A N 1
ATOM 644 C CA . PHE A 1 85 ? 15.426 4.176 -32.072 1.00 87.06 85 PHE A CA 1
ATOM 645 C C . PHE A 1 85 ? 14.839 4.584 -30.710 1.00 87.06 85 PHE A C 1
ATOM 647 O O . PHE A 1 85 ? 15.577 5.107 -29.866 1.00 87.06 85 PHE A O 1
ATOM 654 N N . PRO A 1 86 ? 13.543 4.330 -30.446 1.00 80.75 86 PRO A N 1
ATOM 655 C CA . PRO A 1 86 ? 12.945 4.654 -29.162 1.00 80.75 86 PRO A CA 1
ATOM 656 C C . PRO A 1 86 ? 13.553 3.764 -28.076 1.00 80.75 86 PRO A C 1
ATOM 658 O O . PRO A 1 86 ? 13.288 2.564 -28.003 1.00 80.75 86 PRO A O 1
ATOM 661 N N . VAL A 1 87 ? 14.361 4.353 -27.197 1.00 71.50 87 VAL A N 1
ATOM 662 C CA . VAL A 1 87 ? 14.801 3.664 -25.983 1.00 71.50 87 VAL A CA 1
ATOM 663 C C . VAL A 1 87 ? 13.614 3.623 -25.035 1.00 71.50 87 VAL A C 1
ATOM 665 O O . VAL A 1 87 ? 13.141 4.660 -24.562 1.00 71.50 87 VAL A O 1
ATOM 668 N N . PHE A 1 88 ? 13.132 2.416 -24.748 1.00 63.44 88 PHE A N 1
ATOM 669 C CA . PHE A 1 88 ? 12.223 2.181 -23.634 1.00 63.44 88 PHE A CA 1
ATOM 670 C C . PHE A 1 88 ? 12.993 2.432 -22.336 1.00 63.44 88 PHE A C 1
ATOM 672 O O . PHE A 1 88 ? 13.498 1.510 -21.704 1.00 63.44 88 PHE A O 1
ATOM 679 N N . SER A 1 89 ? 13.112 3.700 -21.944 1.00 58.62 89 SER A N 1
ATOM 680 C CA . SER A 1 89 ? 13.490 4.051 -20.582 1.00 58.62 89 SER A CA 1
ATOM 681 C C . SER A 1 89 ? 12.451 3.401 -19.676 1.00 58.62 89 SER A C 1
ATOM 683 O O . SER A 1 89 ? 11.256 3.644 -19.868 1.00 58.62 89 SER A O 1
ATOM 685 N N . GLU A 1 90 ? 12.879 2.533 -18.754 1.00 59.53 90 GLU A N 1
ATOM 686 C CA . GLU A 1 90 ? 12.002 1.971 -17.728 1.00 59.53 90 GLU A CA 1
ATOM 687 C C . GLU A 1 90 ? 11.329 3.133 -16.996 1.00 59.53 90 GLU A C 1
ATOM 689 O O . GLU A 1 90 ? 11.902 3.824 -16.152 1.00 59.53 90 GLU A O 1
ATOM 694 N N . GLY A 1 91 ? 10.110 3.423 -17.441 1.00 51.97 91 GLY A N 1
ATOM 695 C CA . GLY A 1 91 ? 9.434 4.657 -17.129 1.00 51.97 91 GLY A CA 1
ATOM 696 C C . GLY A 1 91 ? 9.123 4.717 -15.647 1.00 51.97 91 GLY A C 1
ATOM 697 O O . GLY A 1 91 ? 8.487 3.820 -15.086 1.00 51.97 91 GLY A O 1
ATOM 698 N N . LYS A 1 92 ? 9.442 5.866 -15.053 1.00 55.31 92 LYS A N 1
ATOM 699 C CA . LYS A 1 92 ? 8.976 6.336 -13.740 1.00 55.31 92 LYS A CA 1
ATOM 700 C C . LYS A 1 92 ? 7.434 6.404 -13.596 1.00 55.31 92 LYS A C 1
ATOM 702 O O . LYS A 1 92 ? 6.947 7.020 -12.666 1.00 55.31 92 LYS A O 1
ATOM 707 N N . GLY A 1 93 ? 6.650 5.794 -14.491 1.00 57.22 93 GLY A N 1
ATOM 708 C CA . GLY A 1 93 ? 5.183 5.804 -14.474 1.00 57.22 93 GLY A CA 1
ATOM 709 C C . GLY A 1 93 ? 4.533 4.525 -13.936 1.00 57.22 93 GLY A C 1
ATOM 710 O O . GLY A 1 93 ? 3.431 4.588 -13.404 1.00 57.22 93 GLY A O 1
ATOM 711 N N . LEU A 1 94 ? 5.197 3.365 -14.029 1.00 56.09 94 LEU A N 1
ATOM 712 C CA . LEU A 1 94 ? 4.608 2.090 -13.583 1.00 56.09 94 LEU A CA 1
ATOM 713 C C . LEU A 1 94 ? 4.944 1.761 -12.117 1.00 56.09 94 LEU A C 1
ATOM 715 O O . LEU A 1 94 ? 4.177 1.079 -11.438 1.00 56.09 94 LEU A O 1
ATOM 719 N N . PHE A 1 95 ? 6.074 2.269 -11.616 1.00 59.94 95 PHE A N 1
ATOM 720 C CA . PHE A 1 95 ? 6.502 2.077 -10.228 1.00 59.94 95 PHE A CA 1
ATOM 721 C C . PHE A 1 95 ? 5.727 2.959 -9.232 1.00 59.94 95 PHE A C 1
ATOM 723 O O . PHE A 1 95 ? 5.376 2.465 -8.163 1.00 59.94 95 PHE A O 1
ATOM 730 N N . ASP A 1 96 ? 5.370 4.199 -9.591 1.00 60.69 96 ASP A N 1
ATOM 731 C CA . ASP A 1 96 ? 4.593 5.097 -8.713 1.00 60.69 96 ASP A CA 1
ATOM 732 C C . ASP A 1 96 ? 3.159 4.597 -8.476 1.00 60.69 96 ASP A C 1
ATOM 734 O O . ASP A 1 96 ? 2.645 4.668 -7.358 1.00 60.69 96 ASP A O 1
ATOM 738 N N . LEU A 1 97 ? 2.528 4.008 -9.498 1.00 63.03 97 LEU A N 1
ATOM 739 C CA . LEU A 1 97 ? 1.184 3.432 -9.376 1.00 63.03 97 LEU A CA 1
ATOM 740 C C . LEU A 1 97 ? 1.153 2.251 -8.391 1.00 63.03 97 LEU A C 1
ATOM 742 O O . LEU A 1 97 ? 0.245 2.159 -7.570 1.00 63.03 97 LEU A O 1
ATOM 746 N N . ARG A 1 98 ? 2.192 1.403 -8.382 1.00 71.94 98 ARG A N 1
ATOM 747 C CA . ARG A 1 98 ? 2.284 0.273 -7.438 1.00 71.94 98 ARG A CA 1
ATOM 748 C C . ARG A 1 98 ? 2.410 0.716 -5.981 1.00 71.94 98 ARG A C 1
ATOM 750 O O . ARG A 1 98 ? 1.899 0.039 -5.091 1.00 71.94 98 ARG A O 1
ATOM 757 N N . ILE A 1 99 ? 3.093 1.831 -5.715 1.00 79.00 99 ILE A N 1
ATOM 758 C CA . ILE A 1 99 ? 3.233 2.361 -4.350 1.00 79.00 99 ILE A CA 1
ATOM 759 C C . ILE A 1 99 ? 1.868 2.826 -3.823 1.00 79.00 99 ILE A C 1
ATOM 761 O O . ILE A 1 99 ? 1.547 2.579 -2.657 1.00 79.00 99 ILE A O 1
ATOM 765 N N . LEU A 1 100 ? 1.040 3.431 -4.681 1.00 82.62 100 LEU A N 1
ATOM 766 C CA . LEU A 1 100 ? -0.321 3.844 -4.328 1.00 82.62 100 LEU A CA 1
ATOM 767 C C . LEU A 1 100 ? -1.221 2.648 -3.990 1.00 82.62 100 LEU A C 1
ATOM 769 O O . LEU A 1 100 ? -1.942 2.710 -2.994 1.00 82.62 100 LEU A O 1
ATOM 773 N N . ASP A 1 101 ? -1.131 1.548 -4.741 1.00 84.69 101 ASP A N 1
ATOM 774 C CA . ASP A 1 101 ? -1.913 0.330 -4.477 1.00 84.69 101 ASP A CA 1
ATOM 775 C C . ASP A 1 101 ? -1.581 -0.281 -3.106 1.00 84.69 101 ASP A C 1
ATOM 777 O O . ASP A 1 101 ? -2.473 -0.636 -2.328 1.00 84.69 101 ASP A O 1
ATOM 781 N N . ILE A 1 102 ? -0.288 -0.358 -2.773 1.00 88.56 102 ILE A N 1
ATOM 782 C CA . ILE A 1 102 ? 0.183 -0.869 -1.477 1.00 88.56 102 ILE A CA 1
ATOM 783 C C . ILE A 1 102 ? -0.276 0.051 -0.340 1.00 88.56 102 ILE A C 1
ATOM 785 O O . ILE A 1 102 ? -0.768 -0.428 0.687 1.00 88.56 102 ILE A O 1
ATOM 789 N N . ALA A 1 103 ? -0.145 1.368 -0.519 1.00 90.75 103 ALA A N 1
ATOM 790 C CA . ALA A 1 103 ? -0.572 2.348 0.471 1.00 90.75 103 ALA A CA 1
ATOM 791 C C . ALA A 1 103 ? -2.086 2.271 0.724 1.00 90.75 103 ALA A C 1
ATOM 793 O O . ALA A 1 103 ? -2.515 2.254 1.879 1.00 90.75 103 ALA A O 1
ATOM 794 N N . LEU A 1 104 ? -2.891 2.150 -0.335 1.00 94.56 104 LEU A N 1
ATOM 795 C CA . LEU A 1 104 ? -4.341 2.002 -0.242 1.00 94.56 104 LEU A CA 1
ATOM 796 C C . LEU A 1 104 ? -4.732 0.704 0.474 1.00 94.56 104 LEU A C 1
ATOM 798 O O . LEU A 1 104 ? -5.596 0.725 1.354 1.00 94.56 104 LEU A O 1
ATOM 802 N N . GLY A 1 105 ? -4.067 -0.409 0.149 1.00 95.62 105 GLY A N 1
ATOM 803 C CA . GLY A 1 105 ? -4.278 -1.698 0.806 1.00 95.62 105 GLY A CA 1
ATOM 804 C C . GLY A 1 105 ? -3.973 -1.655 2.306 1.00 95.62 105 GLY A C 1
ATOM 805 O O . GLY A 1 105 ? -4.772 -2.134 3.114 1.00 95.62 105 GLY A O 1
ATOM 806 N N . LEU A 1 106 ? -2.866 -1.019 2.702 1.00 96.62 106 LEU A N 1
ATOM 807 C CA . LEU A 1 106 ? -2.528 -0.814 4.114 1.00 96.62 106 LEU A CA 1
ATOM 808 C C . LEU A 1 106 ? -3.567 0.055 4.828 1.00 96.62 106 LEU A C 1
ATOM 810 O O . LEU A 1 106 ? -3.994 -0.279 5.933 1.00 96.62 106 LEU A O 1
ATOM 814 N N . LEU A 1 107 ? -4.007 1.141 4.192 1.00 96.44 107 LEU A N 1
ATOM 815 C CA . LEU A 1 107 ? -4.978 2.069 4.766 1.00 96.44 107 LEU A CA 1
ATOM 816 C C . LEU A 1 107 ? -6.337 1.381 4.985 1.00 96.44 107 LEU A C 1
ATOM 818 O O . LEU A 1 107 ? -6.893 1.448 6.083 1.00 96.44 107 LEU A O 1
ATOM 822 N N . LEU A 1 108 ? -6.822 0.631 3.989 1.00 96.81 108 LEU A N 1
ATOM 823 C CA . LEU A 1 108 ? -8.029 -0.198 4.096 1.00 96.81 108 LEU A CA 1
ATOM 824 C C . LEU A 1 108 ? -7.893 -1.286 5.166 1.00 96.81 108 LEU A C 1
ATOM 826 O O . LEU A 1 108 ? -8.820 -1.490 5.948 1.00 96.81 108 LEU A O 1
ATOM 830 N N . GLY A 1 109 ? -6.740 -1.955 5.242 1.00 95.94 109 GLY A N 1
ATOM 831 C CA . GLY A 1 109 ? -6.475 -2.985 6.246 1.00 95.94 109 GLY A CA 1
ATOM 832 C C . GLY A 1 109 ? -6.499 -2.440 7.676 1.00 95.94 109 GLY A C 1
ATOM 833 O O . GLY A 1 109 ? -7.115 -3.040 8.561 1.00 95.94 109 GLY A O 1
ATOM 834 N N . VAL A 1 110 ? -5.891 -1.273 7.909 1.00 95.94 110 VAL A N 1
ATOM 835 C CA . VAL A 1 110 ? -5.936 -0.588 9.210 1.00 95.94 110 VAL A CA 1
ATOM 836 C C . VAL A 1 110 ? -7.364 -0.164 9.544 1.00 95.94 110 VAL A C 1
ATOM 838 O O . VAL A 1 110 ? -7.824 -0.417 10.658 1.00 95.94 110 VAL A O 1
ATOM 841 N N . LEU A 1 111 ? -8.093 0.416 8.587 1.00 94.69 111 LEU A N 1
ATOM 842 C CA . LEU A 1 111 ? -9.477 0.839 8.793 1.00 94.69 111 LEU A CA 1
ATOM 843 C C . LEU A 1 111 ? -10.380 -0.351 9.153 1.00 94.69 111 LEU A C 1
ATOM 845 O O . LEU A 1 111 ? -11.094 -0.299 10.154 1.00 94.69 111 LEU A O 1
ATOM 849 N N . LEU A 1 112 ? -10.293 -1.451 8.399 1.00 94.19 112 LEU A N 1
ATOM 850 C CA . LEU A 1 112 ? -11.038 -2.681 8.665 1.00 94.19 112 LEU A CA 1
ATOM 851 C C . LEU A 1 112 ? -10.685 -3.264 10.042 1.00 94.19 112 LEU A C 1
ATOM 853 O O . LEU A 1 112 ? -11.575 -3.655 10.792 1.00 94.19 112 LEU A O 1
ATOM 857 N N . SER A 1 113 ? -9.401 -3.271 10.413 1.00 90.25 113 SER A N 1
ATOM 858 C CA . SER A 1 113 ? -8.936 -3.724 11.732 1.00 90.25 113 SER A CA 1
ATOM 859 C C . SER A 1 113 ? -9.531 -2.894 12.875 1.00 90.25 113 SER A C 1
ATOM 861 O O . SER A 1 113 ? -9.983 -3.450 13.878 1.00 90.25 113 SER A O 1
ATOM 863 N N . LEU A 1 114 ? -9.597 -1.568 12.722 1.00 90.94 114 LEU A N 1
ATOM 864 C CA . LEU A 1 114 ? -10.209 -0.679 13.712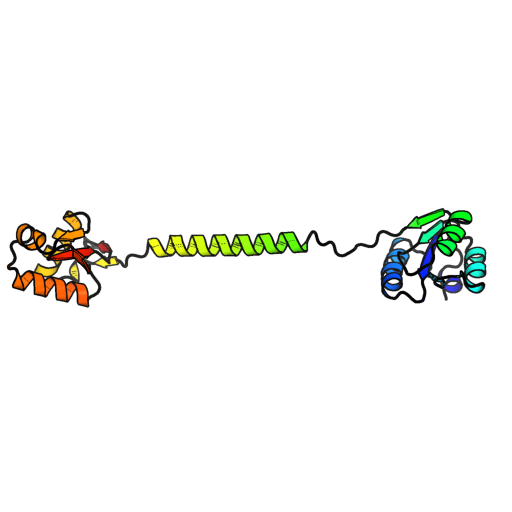 1.00 90.94 114 LEU A CA 1
ATOM 865 C C . LEU A 1 114 ? -11.725 -0.891 13.825 1.00 90.94 114 LEU A C 1
ATOM 867 O O . LEU A 1 114 ? -12.250 -0.906 14.939 1.00 90.94 114 LEU A O 1
ATOM 871 N N . VAL A 1 115 ? -12.417 -1.107 12.702 1.00 88.12 115 VAL A N 1
ATOM 872 C CA . VAL A 1 115 ? -13.858 -1.412 12.686 1.00 88.12 115 VAL A CA 1
ATOM 873 C C . VAL A 1 115 ? -14.134 -2.754 13.371 1.00 88.12 115 VAL A C 1
ATOM 875 O O . VAL A 1 115 ? -14.946 -2.814 14.291 1.00 88.12 115 VAL A O 1
ATOM 878 N N . LEU A 1 116 ? -13.396 -3.810 13.019 1.00 82.62 116 LEU A N 1
ATOM 879 C CA . LEU A 1 116 ? -13.564 -5.144 13.611 1.00 82.62 116 LEU A CA 1
ATOM 880 C C . LEU A 1 116 ? -13.200 -5.200 15.104 1.00 82.62 116 LEU A C 1
ATOM 882 O O . LEU A 1 116 ? -13.727 -6.039 15.837 1.00 82.62 116 LEU A O 1
ATOM 886 N N . ARG A 1 117 ? -12.312 -4.321 15.587 1.00 79.12 117 ARG A N 1
ATOM 887 C CA . ARG A 1 117 ? -11.999 -4.202 17.023 1.00 79.12 117 ARG A CA 1
ATOM 888 C C . ARG A 1 117 ? -13.138 -3.589 17.836 1.00 79.12 117 ARG A C 1
ATOM 890 O O . ARG A 1 117 ? -13.198 -3.830 19.038 1.00 79.12 117 ARG A O 1
ATOM 897 N N . ARG A 1 118 ? -14.035 -2.817 17.218 1.00 66.81 118 ARG A N 1
ATOM 898 C CA . ARG A 1 118 ? -15.101 -2.099 17.932 1.00 66.81 118 ARG A CA 1
ATOM 899 C C . ARG A 1 118 ? -16.227 -3.016 18.424 1.00 66.81 118 ARG A C 1
ATOM 901 O O . ARG A 1 118 ? -16.881 -2.676 19.406 1.00 66.81 118 ARG A O 1
ATOM 908 N N . GLU A 1 119 ? -16.437 -4.166 17.784 1.00 62.66 119 GLU A N 1
ATOM 909 C CA . GLU A 1 119 ? -17.637 -4.990 18.010 1.00 62.66 119 GLU A CA 1
ATOM 910 C C . GLU A 1 119 ? -17.436 -6.252 18.856 1.00 62.66 119 GLU A C 1
ATOM 912 O O . GLU A 1 119 ? -18.415 -6.883 19.245 1.00 62.66 119 GLU A O 1
ATOM 917 N N . ARG A 1 120 ? -16.207 -6.634 19.220 1.00 62.56 120 ARG A N 1
ATOM 918 C CA . ARG A 1 120 ? -16.002 -7.842 20.039 1.00 62.56 120 ARG A CA 1
ATOM 919 C C . ARG A 1 120 ? -16.181 -7.570 21.532 1.00 62.56 120 ARG A C 1
ATOM 921 O O . ARG A 1 120 ? -15.219 -7.619 22.295 1.00 62.56 120 ARG A O 1
ATOM 928 N N . ARG A 1 121 ? -17.414 -7.309 21.970 1.00 69.38 121 ARG A N 1
ATOM 929 C CA . ARG A 1 121 ? -17.771 -7.528 23.378 1.00 69.38 121 ARG A CA 1
ATOM 930 C C . ARG A 1 121 ? -17.968 -9.026 23.569 1.00 69.38 121 ARG A C 1
ATOM 932 O O . ARG A 1 121 ? -18.781 -9.642 22.892 1.00 69.38 121 ARG A O 1
ATOM 939 N N . GLU A 1 122 ? -17.167 -9.627 24.437 1.00 79.12 122 GLU A N 1
ATOM 940 C CA . GLU A 1 122 ? -17.320 -11.043 24.769 1.00 79.12 122 GLU A CA 1
ATOM 941 C C . GLU A 1 122 ? -18.705 -11.292 25.368 1.00 79.12 122 GLU A C 1
ATOM 943 O O . GLU A 1 122 ? -19.173 -10.528 26.216 1.00 79.12 122 GLU A O 1
ATOM 948 N N . LYS A 1 123 ? -19.345 -12.359 24.895 1.00 86.31 123 LYS A N 1
ATOM 949 C CA . LYS A 1 123 ? -20.682 -12.775 25.302 1.00 86.31 123 LYS A CA 1
ATOM 950 C C . LYS A 1 123 ? -20.592 -13.621 26.569 1.00 86.31 123 LYS A C 1
ATOM 952 O O . LYS A 1 123 ? -19.880 -14.622 26.578 1.00 86.31 123 LYS A O 1
ATOM 957 N N . VAL A 1 124 ? -21.300 -13.225 27.623 1.00 86.62 124 VAL A N 1
ATOM 958 C CA . VAL A 1 124 ? -21.315 -13.905 28.925 1.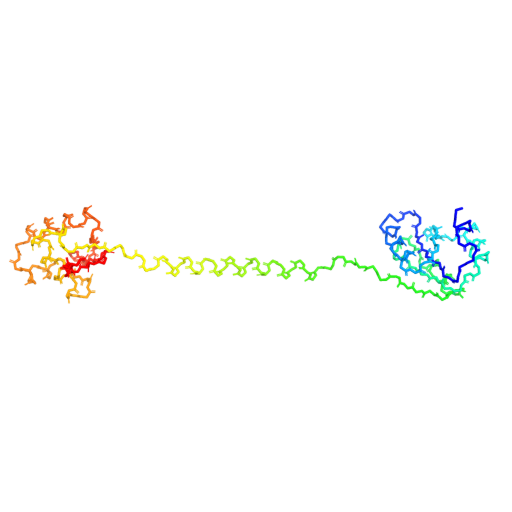00 86.62 124 VAL A CA 1
ATOM 959 C C . VAL A 1 124 ? -22.750 -14.325 29.248 1.00 86.62 124 VAL A C 1
ATOM 961 O O . VAL A 1 124 ? -23.634 -13.468 29.289 1.00 86.62 124 VAL A O 1
ATOM 964 N N . PRO A 1 125 ? -23.027 -15.619 29.470 1.00 88.19 125 PRO A N 1
ATOM 965 C CA . PRO A 1 125 ? -24.370 -16.057 29.821 1.00 88.19 125 PRO A CA 1
ATOM 966 C C . PRO A 1 125 ? -24.717 -15.645 31.259 1.00 88.19 125 PRO A C 1
ATOM 968 O O . PRO A 1 125 ? -23.882 -15.684 32.165 1.00 88.19 125 PRO A O 1
ATOM 971 N N . MET A 1 126 ? -25.964 -15.224 31.477 1.00 86.94 126 MET A N 1
ATOM 972 C CA . MET A 1 126 ? -26.406 -14.662 32.762 1.00 86.94 126 MET A CA 1
ATOM 973 C C . MET A 1 126 ? -26.407 -15.690 33.908 1.00 86.94 126 MET A C 1
ATOM 975 O O . MET A 1 126 ? -26.304 -15.315 35.070 1.00 86.94 126 MET A O 1
ATOM 979 N N . ASN A 1 127 ? -26.477 -16.985 33.588 1.00 87.56 127 ASN A N 1
ATOM 980 C CA . ASN A 1 127 ? -26.455 -18.095 34.552 1.00 87.56 127 ASN A CA 1
ATOM 981 C C . ASN A 1 127 ? -25.115 -18.264 35.296 1.00 87.56 127 ASN A C 1
ATOM 983 O O . ASN A 1 127 ? -25.066 -18.944 36.317 1.00 87.56 127 ASN A O 1
ATOM 987 N N . VAL A 1 128 ? -24.035 -17.654 34.798 1.00 88.75 128 VAL A N 1
ATOM 988 C CA . VAL A 1 128 ? -22.712 -17.634 35.444 1.00 88.75 128 VAL A CA 1
ATOM 989 C C . VAL A 1 128 ? -22.666 -16.632 36.610 1.00 88.75 128 VAL A C 1
ATOM 991 O O . VAL A 1 128 ? -21.714 -16.620 37.398 1.00 88.75 128 VAL A O 1
ATOM 994 N N . LEU A 1 129 ? -23.682 -15.775 36.731 1.00 90.81 129 LEU A N 1
ATOM 995 C CA . LEU A 1 129 ? -23.837 -14.849 37.844 1.00 90.81 129 LEU A CA 1
ATOM 996 C C . LEU A 1 129 ? -24.616 -15.506 38.984 1.00 90.81 129 LEU A C 1
ATOM 998 O O . LEU A 1 129 ? -25.565 -16.259 38.775 1.00 90.81 129 LEU A O 1
ATOM 1002 N N . THR A 1 130 ? -24.254 -15.162 40.214 1.00 93.12 130 THR A N 1
ATOM 1003 C CA . THR A 1 130 ? -25.126 -15.418 41.365 1.00 93.12 130 THR A CA 1
ATOM 1004 C C . THR A 1 130 ? -26.392 -14.560 41.268 1.00 93.12 130 THR A C 1
ATOM 1006 O O . THR A 1 130 ? -26.393 -13.511 40.626 1.00 93.12 130 THR A O 1
ATOM 1009 N N . SER A 1 131 ? -27.475 -14.938 41.953 1.00 90.69 131 SER A N 1
ATOM 1010 C CA . SER A 1 131 ? -28.7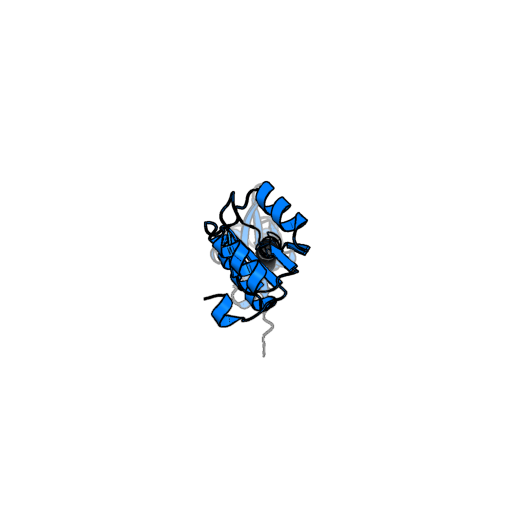37 -14.173 41.911 1.00 90.69 131 SER A CA 1
ATOM 1011 C C . SER A 1 131 ? -28.591 -12.713 42.371 1.00 90.69 131 SER A C 1
ATOM 1013 O O . SER A 1 131 ? -29.313 -11.832 41.900 1.00 90.69 131 SER A O 1
ATOM 1015 N N . ASP A 1 132 ? -27.655 -12.446 43.287 1.00 93.69 132 ASP A N 1
ATOM 1016 C CA . ASP A 1 132 ? -27.342 -11.093 43.752 1.00 93.69 132 ASP A CA 1
ATOM 1017 C C . ASP A 1 132 ? -26.561 -10.288 42.696 1.00 93.69 132 ASP A C 1
ATOM 1019 O O . ASP A 1 132 ? -26.895 -9.129 42.443 1.00 93.69 132 ASP A O 1
ATOM 1023 N N . GLU A 1 133 ? -25.549 -10.892 42.061 1.00 93.75 133 GLU A N 1
ATOM 1024 C CA . GLU A 1 133 ? -24.783 -10.276 40.966 1.00 93.75 133 GLU A CA 1
ATOM 1025 C C . GLU A 1 133 ? -25.663 -10.017 39.742 1.00 93.75 133 GLU A C 1
ATOM 1027 O O . GLU A 1 133 ? -25.613 -8.932 39.166 1.00 93.75 133 GLU A O 1
ATOM 1032 N N . GLU A 1 134 ? -26.509 -10.981 39.377 1.00 93.31 134 GLU A N 1
ATOM 1033 C CA . GLU A 1 134 ? -27.454 -10.863 38.271 1.00 93.31 134 GLU A CA 1
ATOM 1034 C C . GLU A 1 134 ? -28.370 -9.656 38.466 1.00 93.31 134 GLU A C 1
ATOM 1036 O O . GLU A 1 134 ? -28.569 -8.874 37.538 1.00 93.31 134 GLU A O 1
ATOM 1041 N N . ARG A 1 135 ? -28.890 -9.457 39.683 1.00 93.06 135 ARG A N 1
ATOM 1042 C CA . ARG A 1 135 ? -29.729 -8.297 39.996 1.00 93.06 135 ARG A CA 1
ATOM 1043 C C . ARG A 1 135 ? -28.976 -6.981 39.790 1.00 93.06 135 ARG A C 1
ATOM 1045 O O . ARG A 1 135 ? -29.538 -6.062 39.202 1.00 93.06 135 ARG A O 1
ATOM 1052 N N . VAL A 1 136 ? -27.719 -6.895 40.233 1.00 93.88 136 VAL A N 1
ATOM 1053 C CA . VAL A 1 136 ? -26.877 -5.703 40.026 1.00 93.88 136 VAL A CA 1
ATOM 1054 C C . VAL A 1 136 ? -26.632 -5.462 38.538 1.00 93.88 136 VAL A C 1
ATOM 1056 O O . VAL A 1 136 ? -26.839 -4.349 38.063 1.00 93.88 136 VAL A O 1
ATOM 1059 N N . VAL A 1 137 ? -26.232 -6.493 37.790 1.00 93.69 137 VAL A N 1
ATOM 1060 C CA . VAL A 1 137 ? -25.954 -6.390 36.351 1.00 93.69 137 VAL A CA 1
ATOM 1061 C C . VAL A 1 137 ? -27.207 -5.976 35.577 1.00 93.69 137 VAL A C 1
ATOM 1063 O O . VAL A 1 137 ? -27.122 -5.064 34.757 1.00 93.69 137 VAL A O 1
ATOM 1066 N N . ARG A 1 138 ? -28.376 -6.561 35.880 1.00 92.62 138 ARG A N 1
ATOM 1067 C CA . ARG A 1 138 ? -29.663 -6.157 35.286 1.00 92.62 138 ARG A CA 1
ATOM 1068 C C . ARG A 1 138 ? -29.961 -4.683 35.544 1.00 92.62 138 ARG A C 1
ATOM 1070 O O . ARG A 1 138 ? -30.224 -3.963 34.593 1.00 92.62 138 ARG A O 1
ATOM 1077 N N . SER A 1 139 ? -29.806 -4.199 36.779 1.00 93.88 139 SER A N 1
ATOM 1078 C CA . SER A 1 139 ? -30.007 -2.774 37.084 1.00 93.88 139 SER A CA 1
ATOM 1079 C C . SER A 1 139 ? -29.073 -1.844 36.297 1.00 93.88 139 SER A C 1
ATOM 1081 O O . SER A 1 139 ? -29.477 -0.736 35.955 1.00 93.88 139 SER A O 1
ATOM 1083 N N . ILE A 1 140 ? -27.841 -2.269 35.988 1.00 93.81 140 ILE A N 1
ATOM 1084 C CA . ILE A 1 140 ? -26.922 -1.484 35.146 1.00 93.81 140 ILE A CA 1
ATOM 1085 C C . ILE A 1 140 ? -27.362 -1.522 33.673 1.00 93.81 140 ILE A C 1
ATOM 1087 O O . ILE A 1 140 ? -27.322 -0.492 33.000 1.00 93.81 140 ILE A O 1
ATOM 1091 N N . ILE A 1 141 ? -27.786 -2.684 33.165 1.00 92.00 141 ILE A N 1
ATOM 1092 C CA . ILE A 1 141 ? -28.291 -2.845 31.790 1.00 92.00 141 ILE A CA 1
ATOM 1093 C C . ILE A 1 141 ? -29.559 -2.009 31.579 1.00 92.00 141 ILE A C 1
ATOM 1095 O O . ILE A 1 141 ? -29.617 -1.240 30.621 1.00 92.00 141 ILE A O 1
ATOM 1099 N N . ASP A 1 142 ? -30.518 -2.088 32.504 1.00 91.94 142 ASP A N 1
ATOM 1100 C CA . ASP A 1 142 ? -31.773 -1.325 32.478 1.00 91.94 142 ASP A CA 1
ATOM 1101 C C . ASP A 1 142 ? -31.520 0.194 32.530 1.00 91.94 142 ASP A C 1
ATOM 1103 O O . ASP A 1 142 ? -32.287 0.981 31.977 1.00 91.94 142 ASP A O 1
ATOM 1107 N N . GLY A 1 143 ? -30.403 0.614 33.135 1.00 88.81 143 GLY A N 1
ATOM 1108 C CA . GLY A 1 143 ? -29.911 1.995 33.139 1.00 88.81 143 GLY A CA 1
ATOM 1109 C C . GLY A 1 143 ? -29.165 2.428 31.868 1.00 88.81 143 GLY A C 1
ATOM 1110 O O . GLY A 1 143 ? -28.537 3.483 31.865 1.00 88.81 143 GLY A O 1
ATOM 1111 N N . GLY A 1 144 ? -29.190 1.635 30.790 1.00 88.56 144 GLY A N 1
ATOM 1112 C CA . GLY A 1 144 ? -28.490 1.934 29.533 1.00 88.56 144 GLY A CA 1
ATOM 1113 C C . GLY A 1 144 ? -27.042 1.432 29.483 1.00 88.56 144 GLY A C 1
ATOM 1114 O O . GLY A 1 144 ? -26.238 1.924 28.692 1.00 88.56 144 GLY A O 1
ATOM 1115 N N . GLY A 1 145 ? -26.690 0.461 30.331 1.00 89.38 145 GLY A N 1
ATOM 1116 C CA . GLY A 1 145 ? -25.354 -0.141 30.398 1.00 89.38 145 GLY A CA 1
ATOM 1117 C C . GLY A 1 145 ? -24.334 0.661 31.210 1.00 89.38 145 GLY A C 1
ATOM 1118 O O . GLY A 1 145 ? -23.167 0.260 31.287 1.00 89.38 145 GLY A O 1
ATOM 1119 N N . GLU A 1 146 ? -24.760 1.766 31.827 1.00 93.00 146 GLU A N 1
ATOM 1120 C CA . GLU A 1 146 ? -23.941 2.633 32.668 1.00 93.00 146 GLU A CA 1
ATOM 1121 C C . GLU A 1 146 ? -24.763 3.224 33.825 1.00 93.00 146 GLU A C 1
ATOM 1123 O O . GLU A 1 146 ? -25.746 3.913 33.583 1.00 93.00 146 GLU A O 1
ATOM 1128 N N . VAL A 1 147 ? -24.341 3.024 35.078 1.00 93.69 147 VAL A N 1
ATOM 1129 C CA . VAL A 1 147 ? -25.068 3.514 36.271 1.00 93.69 147 VAL A CA 1
ATOM 1130 C C . VAL A 1 147 ? -24.093 3.994 37.349 1.00 93.69 147 VAL A C 1
ATOM 1132 O O . VAL A 1 147 ? -22.982 3.472 37.484 1.00 93.69 147 VAL A O 1
ATOM 1135 N N . GLY A 1 148 ? -24.478 5.009 38.128 1.00 92.75 148 GLY A N 1
ATOM 1136 C CA . GLY A 1 148 ? -23.709 5.440 39.297 1.00 92.75 148 GLY A CA 1
ATOM 1137 C C . GLY A 1 148 ? -23.771 4.416 40.437 1.00 92.75 148 GLY A C 1
ATOM 1138 O O . GLY A 1 148 ? -24.834 3.893 40.759 1.00 92.75 148 GLY A O 1
ATOM 1139 N N . GLN A 1 149 ? -22.656 4.158 41.123 1.00 90.56 149 GLN A N 1
ATOM 1140 C CA . GLN A 1 149 ? -22.636 3.216 42.250 1.00 90.56 149 GLN A CA 1
ATOM 1141 C C . GLN A 1 149 ? -23.610 3.630 43.372 1.00 90.56 149 GLN A C 1
ATOM 1143 O O . GLN A 1 149 ? -24.188 2.767 44.030 1.00 90.56 149 GLN A O 1
ATOM 1148 N N . ASP A 1 150 ? -23.843 4.936 43.548 1.00 89.19 150 ASP A N 1
ATOM 1149 C CA . ASP A 1 150 ? -24.816 5.446 44.519 1.00 89.19 150 ASP A CA 1
ATOM 1150 C C . ASP A 1 150 ? -26.279 5.225 44.095 1.00 89.19 150 ASP A C 1
ATOM 1152 O O . ASP A 1 150 ? -27.150 5.032 44.943 1.00 89.19 150 ASP A O 1
ATOM 1156 N N . GLU A 1 151 ? -26.551 5.199 42.790 1.00 89.88 151 GLU A N 1
ATOM 1157 C CA . GLU A 1 151 ? -27.885 4.955 42.227 1.00 89.88 151 GLU A CA 1
ATOM 1158 C C . GLU A 1 151 ? -28.275 3.477 42.365 1.00 89.88 151 GLU A C 1
ATOM 1160 O O . GLU A 1 151 ? -29.431 3.156 42.646 1.00 89.88 151 GLU A O 1
ATOM 1165 N N . LEU A 1 152 ? -27.295 2.568 42.280 1.00 90.69 152 LEU A N 1
ATOM 1166 C CA . LEU A 1 152 ? -27.517 1.133 42.474 1.00 90.69 152 LEU A CA 1
ATOM 1167 C C . LEU A 1 152 ? -28.083 0.780 43.849 1.00 90.69 152 LEU A C 1
ATOM 1169 O O . LEU A 1 152 ? -28.818 -0.204 43.952 1.00 90.69 152 LEU A O 1
ATOM 1173 N N . TYR A 1 153 ? -27.788 1.559 44.894 1.00 88.31 153 TYR A N 1
ATOM 1174 C CA . TYR A 1 153 ? -28.395 1.340 46.211 1.00 88.31 153 TYR A CA 1
ATOM 1175 C C . TYR A 1 153 ? -29.924 1.450 46.136 1.00 88.31 153 TYR A C 1
ATOM 1177 O O . TYR A 1 153 ? -30.631 0.620 46.704 1.00 88.31 153 TYR A O 1
ATOM 1185 N N . GLY A 1 154 ? -30.425 2.450 45.401 1.00 86.38 154 GLY A N 1
ATOM 1186 C CA . GLY A 1 154 ? -31.856 2.690 45.225 1.00 86.38 154 GLY A CA 1
ATOM 1187 C C . GLY A 1 154 ? -32.522 1.688 44.286 1.00 86.38 154 GLY A C 1
ATOM 1188 O O . GLY A 1 154 ? -33.641 1.264 44.550 1.00 86.38 154 GLY A O 1
ATOM 1189 N N . LEU A 1 155 ? -31.824 1.273 43.225 1.00 88.38 155 LEU A N 1
ATOM 1190 C CA . LEU A 1 155 ? -32.371 0.354 42.220 1.00 88.38 155 LEU A CA 1
ATOM 1191 C C . LEU A 1 155 ? -32.429 -1.102 42.702 1.00 88.38 155 LEU A C 1
ATOM 1193 O O . LEU A 1 155 ? -33.372 -1.822 42.390 1.00 88.38 155 LEU A O 1
ATOM 1197 N N . THR A 1 156 ? -31.431 -1.547 43.469 1.00 90.25 156 THR A N 1
ATOM 1198 C CA . THR A 1 156 ? -31.321 -2.957 43.891 1.00 90.25 156 THR A CA 1
ATOM 1199 C C . THR A 1 156 ? -31.923 -3.236 45.269 1.00 90.25 156 THR A C 1
ATOM 1201 O O . THR A 1 156 ? -32.241 -4.388 45.578 1.00 90.25 156 THR A O 1
ATOM 1204 N N . GLY A 1 157 ? -32.042 -2.204 46.114 1.00 89.50 157 GLY A N 1
ATOM 1205 C CA . GLY A 1 157 ? -32.434 -2.325 47.521 1.00 89.50 157 GLY A CA 1
ATOM 1206 C C . GLY A 1 157 ? -31.351 -2.924 48.430 1.00 89.50 157 GLY A C 1
ATOM 1207 O O . GLY A 1 157 ? -31.630 -3.265 49.580 1.00 89.50 157 GLY A O 1
ATOM 1208 N N . PHE A 1 158 ? -30.118 -3.089 47.942 1.00 93.75 158 PHE A N 1
ATOM 1209 C CA . PHE A 1 158 ? -29.010 -3.624 48.731 1.00 93.75 158 PHE A CA 1
ATOM 1210 C C . PHE A 1 158 ? -28.315 -2.556 49.585 1.00 93.75 158 PHE A C 1
ATOM 1212 O O . PHE A 1 158 ? -28.280 -1.369 49.261 1.00 93.75 158 PHE A O 1
ATOM 1219 N N . SER A 1 159 ? -27.698 -2.996 50.687 1.00 94.00 159 SER A N 1
ATOM 1220 C CA . SER A 1 159 ? -26.894 -2.121 51.542 1.00 94.00 159 SER A CA 1
ATOM 1221 C C . SER A 1 159 ? -25.606 -1.673 50.839 1.00 94.00 159 SER A C 1
ATOM 1223 O O . SER A 1 159 ? -25.051 -2.390 49.999 1.00 94.00 159 SER A O 1
ATOM 1225 N N . ARG A 1 160 ? -25.076 -0.501 51.223 1.00 90.25 160 ARG A N 1
ATOM 1226 C CA . ARG A 1 160 ? -23.832 0.039 50.643 1.00 90.25 160 ARG A CA 1
ATOM 1227 C C . ARG A 1 160 ? -22.641 -0.930 50.717 1.00 90.25 160 ARG A C 1
ATOM 1229 O O . ARG A 1 160 ? -21.961 -1.085 49.702 1.00 90.25 160 ARG A O 1
ATOM 1236 N N . PRO A 1 161 ? -22.402 -1.634 51.845 1.00 93.75 161 PRO A N 1
ATOM 1237 C CA . PRO A 1 161 ? -21.334 -2.630 51.920 1.00 93.75 161 PRO A CA 1
ATOM 1238 C C . PRO A 1 161 ? -21.541 -3.802 50.954 1.00 93.75 161 PRO A C 1
ATOM 1240 O O . PRO A 1 161 ? -20.587 -4.228 50.305 1.00 93.75 161 PRO A O 1
ATOM 1243 N N . LYS A 1 162 ? -22.782 -4.294 50.804 1.00 94.69 162 LYS A N 1
ATOM 1244 C CA . LYS A 1 162 ? -23.097 -5.414 49.904 1.00 94.69 162 LYS A CA 1
ATOM 1245 C C . LYS A 1 162 ? -22.845 -5.042 48.445 1.00 94.69 162 LYS A C 1
ATOM 1247 O O . LYS A 1 162 ? -22.186 -5.799 47.743 1.00 94.69 162 LYS A O 1
ATOM 1252 N N . ILE A 1 163 ? -23.292 -3.862 48.013 1.00 94.19 163 ILE A N 1
ATOM 1253 C CA . ILE A 1 163 ? -22.999 -3.356 46.665 1.00 94.19 163 ILE A CA 1
ATOM 1254 C C . ILE A 1 163 ? -21.501 -3.165 46.465 1.00 94.19 163 ILE A C 1
ATOM 1256 O O . ILE A 1 163 ? -20.982 -3.598 45.448 1.00 94.19 163 ILE A O 1
ATOM 1260 N N . SER A 1 164 ? -20.781 -2.580 47.426 1.00 92.94 164 SER A N 1
ATOM 1261 C CA . SER A 1 164 ? -19.331 -2.412 47.280 1.00 92.94 164 SER A CA 1
ATOM 1262 C C . SER A 1 164 ? -18.607 -3.750 47.096 1.00 92.94 164 SER A C 1
ATOM 1264 O O . SER A 1 164 ? -17.663 -3.812 46.312 1.00 92.94 164 SER A O 1
ATOM 1266 N N . ARG A 1 165 ? -19.060 -4.809 47.782 1.00 95.50 165 ARG A N 1
ATOM 1267 C CA . ARG A 1 165 ? -18.543 -6.175 47.628 1.00 95.50 165 ARG A CA 1
ATOM 1268 C C . ARG A 1 165 ? -18.874 -6.758 46.251 1.00 95.50 165 ARG A C 1
ATOM 1270 O O . ARG A 1 165 ? -17.963 -7.177 45.554 1.00 95.50 165 ARG A O 1
ATOM 1277 N N . LEU A 1 166 ? -20.143 -6.710 45.836 1.00 95.69 166 LEU A N 1
ATOM 1278 C CA . LEU A 1 166 ? -20.591 -7.227 44.532 1.00 95.69 166 LEU A CA 1
ATOM 1279 C C . LEU A 1 166 ? -19.913 -6.499 43.364 1.00 95.69 166 LEU A C 1
ATOM 1281 O O . LEU A 1 166 ? -19.503 -7.114 42.390 1.00 95.69 166 LEU A O 1
ATOM 1285 N N . VAL A 1 167 ? -19.755 -5.179 43.467 1.00 94.69 167 VAL A N 1
ATOM 1286 C CA . VAL A 1 167 ? -19.040 -4.380 42.467 1.00 94.69 167 VAL A CA 1
ATOM 1287 C C . VAL A 1 167 ? -17.572 -4.787 42.401 1.00 94.69 167 VAL A C 1
ATOM 1289 O O . VAL A 1 167 ? -17.037 -4.886 41.304 1.00 94.69 167 VAL A O 1
ATOM 1292 N N . ALA A 1 168 ? -16.920 -5.039 43.540 1.00 94.81 168 ALA A N 1
ATOM 1293 C CA . ALA A 1 168 ? -15.541 -5.520 43.546 1.00 94.81 168 ALA A CA 1
ATOM 1294 C C . ALA A 1 168 ? -15.416 -6.891 42.860 1.00 94.81 168 ALA A C 1
ATOM 1296 O O . ALA A 1 168 ? -14.561 -7.035 41.993 1.00 94.81 168 ALA A O 1
ATOM 1297 N N . GLU A 1 169 ? -16.310 -7.839 43.162 1.00 95.25 169 GLU A N 1
ATOM 1298 C CA . GLU A 1 169 ? -16.344 -9.173 42.535 1.00 95.25 169 GLU A CA 1
ATOM 1299 C C . GLU A 1 169 ? -16.561 -9.090 41.014 1.00 95.25 169 GLU A C 1
ATOM 1301 O O . GLU A 1 169 ? -15.848 -9.723 40.235 1.00 95.25 169 GLU A O 1
ATOM 1306 N N . LEU A 1 170 ? -17.508 -8.261 40.563 1.00 94.75 170 LEU A N 1
ATOM 1307 C CA . LEU A 1 170 ? -17.793 -8.073 39.138 1.00 94.75 170 LEU A CA 1
ATOM 1308 C C . LEU A 1 170 ? -16.645 -7.374 38.386 1.00 94.75 170 LEU A C 1
ATOM 1310 O O . LEU A 1 170 ? -16.424 -7.662 37.208 1.00 94.75 170 LEU A O 1
ATOM 1314 N N . VAL A 1 171 ? -15.921 -6.459 39.040 1.00 95.44 171 VAL A N 1
ATOM 1315 C CA . VAL A 1 171 ? -14.728 -5.805 38.471 1.00 95.44 171 VAL A CA 1
ATOM 1316 C C . VAL A 1 171 ? -13.554 -6.782 38.405 1.00 95.44 171 VAL A C 1
ATOM 1318 O O . VAL A 1 171 ? -12.877 -6.842 37.383 1.00 95.44 171 VAL A O 1
ATOM 1321 N N . GLU A 1 172 ? -13.326 -7.572 39.457 1.00 95.12 172 GLU A N 1
ATOM 1322 C CA . GLU A 1 172 ? -12.266 -8.588 39.507 1.00 95.12 172 GLU A CA 1
ATOM 1323 C C . GLU A 1 172 ? -12.444 -9.648 38.411 1.00 95.12 172 GLU A C 1
ATOM 1325 O O . GLU A 1 172 ? -11.478 -10.062 37.774 1.00 95.12 172 GLU A O 1
ATOM 1330 N N . ARG A 1 173 ? -13.696 -10.022 38.124 1.00 92.94 173 ARG A N 1
ATOM 1331 C CA . ARG A 1 173 ? -14.067 -10.946 37.038 1.00 92.94 173 ARG A CA 1
ATOM 1332 C C . ARG A 1 173 ? -14.083 -10.302 35.644 1.00 92.94 173 ARG A C 1
ATOM 1334 O O . ARG A 1 173 ? -14.495 -10.953 34.687 1.00 92.94 173 ARG A O 1
ATOM 1341 N N . ASP A 1 174 ? -13.672 -9.041 35.515 1.00 92.19 174 ASP A N 1
ATOM 1342 C CA . ASP A 1 174 ? -13.635 -8.283 34.256 1.00 92.19 174 ASP A CA 1
ATOM 1343 C C . ASP A 1 174 ? -14.999 -8.156 33.540 1.00 92.19 174 ASP A C 1
ATOM 1345 O O . ASP A 1 174 ? -15.088 -8.025 32.316 1.00 92.19 174 ASP A O 1
ATOM 1349 N N . LEU A 1 175 ? -16.094 -8.205 34.302 1.00 92.50 175 LEU A N 1
ATOM 1350 C CA . LEU A 1 175 ? -17.461 -8.136 33.778 1.00 92.50 175 LEU A CA 1
ATOM 1351 C C . LEU A 1 175 ? -17.959 -6.691 33.656 1.00 92.50 175 LEU A C 1
ATOM 1353 O O . LEU A 1 175 ? -18.677 -6.339 32.710 1.00 92.50 175 LEU A O 1
ATOM 1357 N N . ILE A 1 176 ? -17.553 -5.850 34.607 1.00 94.12 176 ILE A N 1
ATOM 1358 C CA . ILE A 1 176 ? -17.872 -4.423 34.650 1.00 94.12 176 ILE A CA 1
ATOM 1359 C C . ILE A 1 176 ? -16.603 -3.599 34.849 1.00 94.12 176 ILE A C 1
ATOM 1361 O O . ILE A 1 176 ? -15.640 -4.037 35.471 1.00 94.12 176 ILE A O 1
ATOM 1365 N N . GLU A 1 177 ? -16.629 -2.369 34.359 1.00 94.31 177 GLU A N 1
ATOM 1366 C CA . GLU A 1 177 ? -15.576 -1.384 34.556 1.00 94.31 177 GLU A CA 1
ATOM 1367 C C . GLU A 1 177 ? -16.039 -0.315 35.547 1.00 94.31 177 GLU A C 1
ATOM 1369 O O . GLU A 1 177 ? -17.180 0.152 35.499 1.00 94.31 177 GLU A O 1
ATOM 1374 N N . LYS A 1 178 ? -15.137 0.083 36.447 1.00 94.38 178 LYS A N 1
ATOM 1375 C CA . LYS A 1 178 ? -15.374 1.102 37.469 1.00 94.38 178 LYS A CA 1
ATOM 1376 C C . LYS A 1 178 ? -14.522 2.333 37.174 1.00 94.38 178 LYS A C 1
ATOM 1378 O O . LYS A 1 178 ? -13.302 2.282 37.290 1.00 94.38 178 LYS A O 1
ATOM 1383 N N . THR A 1 179 ? -15.162 3.451 36.845 1.00 94.50 179 THR A N 1
ATOM 1384 C CA . THR A 1 179 ? -14.503 4.747 36.603 1.00 94.50 179 THR A CA 1
ATOM 1385 C C . THR A 1 179 ? -14.886 5.763 37.675 1.00 94.50 179 THR A C 1
ATOM 1387 O O . THR A 1 179 ? -16.015 5.779 38.166 1.00 94.50 179 THR A O 1
ATOM 1390 N N . GLN A 1 180 ? -13.947 6.619 38.082 1.00 90.75 180 GLN A N 1
ATOM 1391 C CA . GLN A 1 180 ? -14.231 7.664 39.068 1.00 90.75 180 GLN A CA 1
ATOM 1392 C C . GLN A 1 180 ? -15.190 8.704 38.474 1.00 90.75 180 GLN A C 1
ATOM 1394 O O . GLN A 1 180 ? -14.959 9.217 37.380 1.00 90.75 180 GLN A O 1
ATOM 1399 N N . PHE A 1 181 ? -16.266 9.026 39.195 1.00 87.44 181 PHE A N 1
ATOM 1400 C CA . PHE A 1 181 ? -17.266 9.988 38.744 1.00 87.44 181 PHE A CA 1
ATOM 1401 C C . PHE A 1 181 ? -17.763 10.851 39.903 1.00 87.44 181 PHE A C 1
ATOM 1403 O O . PHE A 1 181 ? -18.469 10.396 40.806 1.00 87.44 181 PHE A O 1
ATOM 1410 N N . LYS A 1 182 ? -17.412 12.140 39.862 1.00 86.56 182 LYS A N 1
ATOM 1411 C CA . LYS A 1 182 ? -17.686 13.097 40.944 1.00 86.56 182 LYS A CA 1
ATOM 1412 C C . LYS A 1 182 ? -17.101 12.595 42.278 1.00 86.56 182 LYS A C 1
ATOM 1414 O O . LYS A 1 182 ? -15.891 12.431 42.390 1.00 86.56 182 LYS A O 1
ATOM 1419 N N . ARG A 1 183 ? -17.951 12.377 43.290 1.00 84.69 183 ARG A N 1
ATOM 1420 C CA . ARG A 1 183 ? -17.582 11.895 44.636 1.00 84.69 183 ARG A CA 1
ATOM 1421 C C . ARG A 1 183 ? -17.747 10.378 44.803 1.00 84.69 183 ARG A C 1
ATOM 1423 O O . ARG A 1 183 ? -17.460 9.867 45.878 1.00 84.69 183 ARG A O 1
ATOM 1430 N N . THR A 1 184 ? -18.234 9.683 43.777 1.00 87.94 184 THR A N 1
ATOM 1431 C CA . THR A 1 184 ? -18.485 8.237 43.785 1.00 87.94 184 THR A CA 1
ATOM 1432 C C . THR A 1 184 ? -17.875 7.611 42.526 1.00 87.94 184 THR A C 1
ATOM 1434 O O . THR A 1 184 ? -16.978 8.185 41.899 1.00 87.94 184 THR A O 1
ATOM 1437 N N . PHE A 1 185 ? -18.329 6.422 42.157 1.00 91.81 185 PHE A N 1
ATOM 1438 C CA . PHE A 1 185 ? -17.904 5.729 40.953 1.00 91.81 185 PHE A CA 1
ATOM 1439 C C . PHE A 1 185 ? -19.070 5.534 39.995 1.00 91.81 185 PHE A C 1
ATOM 1441 O O . PHE A 1 185 ? -20.221 5.399 40.408 1.00 91.81 185 PHE A O 1
ATOM 1448 N N . LYS A 1 186 ? -18.754 5.501 38.707 1.00 94.75 186 LYS A N 1
ATOM 1449 C CA . LYS A 1 186 ? -19.658 5.092 37.643 1.00 94.75 186 LYS A CA 1
ATOM 1450 C C . LYS A 1 186 ? -19.256 3.696 37.190 1.00 94.75 186 LYS A C 1
ATOM 1452 O O . LYS A 1 186 ? -18.068 3.398 37.065 1.00 94.75 186 LYS A O 1
ATOM 1457 N N . LEU A 1 187 ? -20.249 2.842 36.999 1.00 94.88 187 LEU A N 1
ATOM 1458 C CA . LEU A 1 187 ? -20.069 1.460 36.588 1.00 94.88 187 LEU A CA 1
ATOM 1459 C C . LEU A 1 187 ? -20.565 1.301 35.161 1.00 94.88 187 LEU A C 1
ATOM 1461 O O . LEU A 1 187 ? -21.628 1.819 34.822 1.00 94.88 187 LEU A O 1
ATOM 1465 N N . LYS A 1 188 ? -19.798 0.587 34.343 1.00 94.75 188 LYS A N 1
ATOM 1466 C CA . LYS A 1 188 ? -20.098 0.342 32.934 1.00 94.75 188 LYS A CA 1
ATOM 1467 C C . LYS A 1 188 ? -19.984 -1.138 32.617 1.00 94.75 188 LYS A C 1
ATOM 1469 O O . LYS A 1 188 ? -19.013 -1.784 32.999 1.00 94.75 188 LYS A O 1
ATOM 1474 N N . ILE A 1 189 ? -20.950 -1.672 31.882 1.00 92.88 189 ILE A N 1
ATOM 1475 C CA . ILE A 1 189 ? -20.901 -3.054 31.406 1.00 92.88 189 ILE A CA 1
ATOM 1476 C C . ILE A 1 189 ? -19.788 -3.213 30.358 1.00 92.88 189 ILE A C 1
ATOM 1478 O O . ILE A 1 189 ? -19.782 -2.509 29.338 1.00 92.88 189 ILE A O 1
ATOM 1482 N N . LYS A 1 190 ? -18.866 -4.160 30.589 1.00 91.06 190 LYS A N 1
ATOM 1483 C CA . LYS A 1 190 ? -17.755 -4.476 29.673 1.00 91.06 190 LYS A CA 1
ATOM 1484 C C . LYS A 1 190 ? -18.110 -5.596 28.687 1.00 91.06 190 LYS A C 1
ATOM 1486 O O . LYS A 1 190 ? -17.707 -5.543 27.525 1.00 91.06 190 LYS A O 1
ATOM 1491 N N . LYS A 1 191 ? -18.882 -6.585 29.141 1.00 88.31 191 LYS A N 1
ATOM 1492 C CA . LYS A 1 191 ? -19.255 -7.804 28.402 1.00 88.31 191 LYS A CA 1
ATOM 1493 C C . LYS A 1 191 ? -20.711 -7.750 27.929 1.00 88.31 191 LYS A C 1
ATOM 1495 O O . LYS A 1 191 ? -21.516 -7.029 28.503 1.00 88.31 191 LYS A O 1
ATOM 1500 N N . GLU A 1 192 ? -21.069 -8.478 26.881 1.00 86.88 192 GLU A N 1
ATOM 1501 C CA . GLU A 1 192 ? -22.466 -8.589 26.444 1.00 86.88 192 GLU A CA 1
ATOM 1502 C C . GLU A 1 192 ? -23.138 -9.735 27.205 1.00 86.88 192 GLU A C 1
ATOM 1504 O O . GLU A 1 192 ? -22.746 -10.889 27.055 1.00 86.88 192 GLU A O 1
ATOM 1509 N N . PHE A 1 193 ? -24.129 -9.433 28.043 1.00 87.62 193 PHE A N 1
ATOM 1510 C CA . PHE A 1 193 ? -24.826 -10.463 28.808 1.00 87.62 193 PHE A CA 1
ATOM 1511 C C . PHE A 1 193 ? -25.964 -11.077 27.996 1.00 87.62 193 PHE A C 1
ATOM 1513 O O . PHE A 1 193 ? -26.848 -10.364 27.527 1.00 87.62 193 PHE A O 1
ATOM 1520 N N . ILE A 1 194 ? -25.959 -12.402 27.862 1.00 86.12 194 ILE A N 1
ATOM 1521 C CA . ILE A 1 194 ? -27.016 -13.152 27.179 1.00 86.12 194 ILE A CA 1
ATOM 1522 C C . ILE A 1 194 ? -27.899 -13.797 28.239 1.00 86.12 194 ILE A C 1
ATOM 1524 O O . ILE A 1 194 ? -27.431 -14.586 29.062 1.00 86.12 194 ILE A O 1
ATOM 1528 N N . SER A 1 195 ? -29.188 -13.470 28.230 1.00 74.81 195 SER A N 1
ATOM 1529 C CA . SER A 1 195 ? -30.177 -14.198 29.018 1.00 74.81 195 SER A CA 1
ATOM 1530 C C . SER A 1 195 ? -30.387 -15.575 28.392 1.00 74.81 195 SER A C 1
ATOM 1532 O O . SER A 1 195 ? -30.957 -15.676 27.303 1.00 74.81 195 SER A O 1
ATOM 1534 N N . ASP A 1 196 ? -29.934 -16.629 29.065 1.00 66.00 196 ASP A N 1
ATOM 1535 C CA . ASP A 1 196 ? -30.170 -17.993 28.605 1.00 66.00 196 ASP A CA 1
ATOM 1536 C C . ASP A 1 196 ? -31.657 -18.337 28.723 1.00 66.00 196 ASP A C 1
ATOM 1538 O O . ASP A 1 196 ? -32.184 -18.637 29.792 1.00 66.00 196 ASP A O 1
ATOM 1542 N N . GLY A 1 197 ? -32.320 -18.324 27.570 1.00 51.81 197 GLY A N 1
ATOM 1543 C CA . GLY A 1 197 ? -33.476 -19.157 27.265 1.00 51.81 197 GLY A CA 1
ATOM 1544 C C . GLY A 1 197 ? -33.077 -20.433 26.516 1.00 51.81 197 GLY A C 1
ATOM 1545 O O . GLY A 1 197 ? -33.871 -20.921 25.718 1.00 51.81 197 GLY A O 1
ATOM 1546 N N . TRP A 1 198 ? -31.864 -20.971 26.709 1.00 40.94 198 TRP A N 1
ATOM 1547 C CA . TRP A 1 198 ? -31.422 -22.180 26.006 1.00 40.94 198 TRP A CA 1
ATOM 1548 C C . TRP A 1 198 ? -31.949 -23.451 26.698 1.00 40.94 198 TRP A C 1
ATOM 1550 O O . TRP A 1 198 ? -31.249 -24.140 27.435 1.00 40.94 198 TRP A O 1
ATOM 1560 N N . LYS A 1 199 ? -33.223 -23.769 26.443 1.00 41.69 199 LYS A N 1
ATOM 1561 C CA . LYS A 1 199 ? -33.655 -25.161 26.260 1.00 41.69 199 LYS A CA 1
ATOM 1562 C C . LYS A 1 199 ? -33.597 -25.438 24.760 1.00 41.69 199 LYS A C 1
ATOM 1564 O O . LYS A 1 199 ? -34.304 -24.772 24.008 1.00 41.69 199 LYS A O 1
ATOM 1569 N N . GLY A 1 200 ? -32.772 -26.395 24.350 1.00 37.47 200 GLY A N 1
ATOM 1570 C CA . GLY A 1 200 ? -32.596 -26.806 22.957 1.00 37.47 200 GLY A CA 1
ATOM 1571 C C . GLY A 1 200 ? -31.285 -27.531 22.769 1.00 37.47 200 GLY A C 1
ATOM 1572 O O . GLY A 1 200 ? -30.372 -26.903 22.199 1.00 37.47 200 GLY A O 1
#

pLDDT: mean 86.09, std 12.18, range [37.47, 96.81]